Protein AF-A0A1F2WXV3-F1 (afdb_monomer)

Secondary structure (DSSP, 8-state):
----PPPEEEEEEESHHHHTT-HHHHHHHHHHHHTT--SSSEEEEEEEE-S--TTS----HHHHHHHHHHHHHTT-EEEEEE-SHHHHHHHTTS--S-EEE-S-GGGGGGGGGS-TTS-EEEEESS----TT--S-EEEEEE---SSPPHHHHHTT---TT-EEEE-SSSSHHHHHH--SEEEEEB--TT--SGGGSTTSBPHHHHTTT-

Mean predicted aligned error: 3.69 Å

Radius of gyration: 16.09 Å; Cα contacts (8 Å, |Δi|>4): 408; chains: 1; bounding box: 38×43×40 Å

pLDDT: mean 93.52, std 9.89, range [35.16, 98.88]

Sequence (210 aa):
MKTYKMKQIILDFGSGNTCLNNKIIIQEMYDKLELIDKHRYDVIVKWQLFQQAGNNIPLNKKAFDYAYHYGKQLGYEVTASVFDRSSLDFLMGYKVPFIKIANNSKLHYLIKNIPEDIMLYISSDLPLYLERRKATYKHLWCVSKYPALISDYEKFKLKEGACLSDHTSDFKLFFANSPEVIEWHYKLDSSVGLDAGVFARTPEQLNKIL

Foldseek 3Di:
DPPPQFFEEEAECEFCQQQVLDLVSLLVLLVLQLVQCPVSGQYAYEYEADPDDPQDDHNDLVSLVSSCVSCVVSVHFYEYEYDDDVRVVSRVVDDHQAYEHEADPVRVVCVVVDDQAHEYEYEYCDDDDPPPHPHHYAYADEDPDAQDDPVVRVVVVAAAQHHHEHRHLACVCCVVRVHSYYYFYAHDPPGGDDSPGSRHDYSVRCSVPD

Structure (mmCIF, N/CA/C/O backbone):
data_AF-A0A1F2WXV3-F1
#
_entry.id   AF-A0A1F2WXV3-F1
#
loop_
_atom_site.group_PDB
_atom_site.id
_atom_site.type_symbol
_atom_site.label_atom_id
_atom_site.label_alt_id
_atom_site.label_comp_id
_atom_site.label_asym_id
_atom_site.label_entity_id
_atom_site.label_seq_id
_atom_site.pdbx_PDB_ins_code
_atom_site.Cartn_x
_atom_site.Cartn_y
_atom_site.Cartn_z
_atom_site.occupancy
_atom_site.B_iso_or_equiv
_atom_site.auth_seq_id
_atom_site.auth_comp_id
_atom_site.auth_asym_id
_atom_site.auth_atom_id
_atom_site.pdbx_PDB_model_num
ATOM 1 N N . MET A 1 1 ? -23.269 -5.393 -22.470 1.00 37.09 1 MET A N 1
ATOM 2 C CA . MET A 1 1 ? -22.528 -4.230 -21.931 1.00 37.09 1 MET A CA 1
ATOM 3 C C . MET A 1 1 ? -21.118 -4.675 -21.592 1.00 37.09 1 MET A C 1
ATOM 5 O O . MET A 1 1 ? -20.980 -5.583 -20.785 1.00 37.09 1 MET A O 1
ATOM 9 N N . LYS A 1 2 ? -20.079 -4.091 -22.203 1.00 35.16 2 LYS A N 1
ATOM 10 C CA . LYS A 1 2 ? -18.722 -4.213 -21.652 1.00 35.16 2 LYS A CA 1
ATOM 11 C C . LYS A 1 2 ? -18.706 -3.378 -20.374 1.00 35.16 2 LYS A C 1
ATOM 13 O O . LYS A 1 2 ? -18.740 -2.156 -20.449 1.00 35.16 2 LYS A O 1
ATOM 18 N N . THR A 1 3 ? -18.747 -4.021 -19.214 1.00 39.94 3 THR A N 1
ATOM 19 C CA . THR A 1 3 ? -18.445 -3.356 -17.946 1.00 39.94 3 THR A CA 1
ATOM 20 C C . THR A 1 3 ? -16.977 -2.954 -18.011 1.00 39.94 3 THR A C 1
ATOM 22 O O . THR A 1 3 ? -16.100 -3.818 -17.958 1.00 39.94 3 THR A O 1
ATOM 25 N N . TYR A 1 4 ? -16.695 -1.669 -18.222 1.00 51.88 4 TYR A N 1
ATOM 26 C CA . TYR A 1 4 ? -15.336 -1.159 -18.097 1.00 51.88 4 TYR A CA 1
ATOM 27 C C . TYR A 1 4 ? -14.930 -1.349 -16.640 1.00 51.88 4 TYR A C 1
ATOM 29 O O . TYR A 1 4 ? -15.478 -0.707 -15.747 1.00 51.88 4 TYR A O 1
ATOM 37 N N . LYS A 1 5 ? -14.036 -2.306 -16.395 1.00 62.88 5 LYS A N 1
ATOM 38 C CA . LYS A 1 5 ? -13.497 -2.543 -15.063 1.00 62.88 5 LYS A CA 1
ATOM 39 C C . LYS A 1 5 ? -12.673 -1.313 -14.698 1.00 62.88 5 LYS A C 1
ATOM 41 O O . LYS A 1 5 ? -11.725 -0.981 -15.411 1.00 62.88 5 LYS A O 1
ATOM 46 N N . MET A 1 6 ? -13.093 -0.606 -13.655 1.00 77.62 6 MET A N 1
ATOM 47 C CA . MET A 1 6 ? -12.377 0.564 -13.162 1.00 77.62 6 MET A CA 1
ATOM 48 C C . MET A 1 6 ? -10.950 0.141 -12.791 1.00 77.62 6 MET A C 1
ATOM 50 O O . MET A 1 6 ? -10.750 -0.926 -12.207 1.00 77.62 6 MET A O 1
ATOM 54 N N . LYS A 1 7 ? -9.956 0.936 -13.195 1.00 92.75 7 LYS A N 1
ATOM 55 C CA . LYS A 1 7 ? -8.563 0.699 -12.804 1.00 92.75 7 LYS A CA 1
ATOM 56 C C . LYS A 1 7 ? -8.423 0.919 -11.304 1.00 92.75 7 LYS A C 1
ATOM 58 O O . LYS A 1 7 ? -9.080 1.799 -10.749 1.00 92.75 7 LYS A O 1
ATOM 63 N N . GLN A 1 8 ? -7.554 0.136 -10.683 1.00 97.62 8 GLN A N 1
ATOM 64 C CA . GL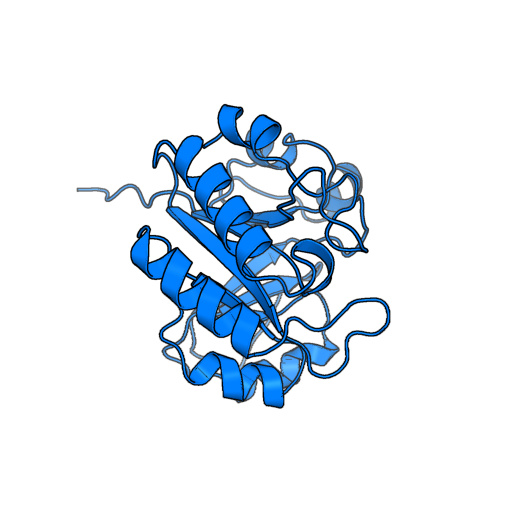N A 1 8 ? -7.375 0.149 -9.240 1.00 97.62 8 GLN A CA 1
ATOM 65 C C . GLN A 1 8 ? -6.088 0.873 -8.851 1.00 97.62 8 GLN A C 1
ATOM 67 O O . GLN A 1 8 ? -5.029 0.637 -9.441 1.00 97.62 8 GLN A O 1
ATOM 72 N N . ILE A 1 9 ? -6.179 1.722 -7.833 1.00 98.50 9 ILE A N 1
ATOM 73 C CA . ILE A 1 9 ? -5.035 2.377 -7.203 1.00 98.50 9 ILE A CA 1
ATOM 74 C C . ILE A 1 9 ? -4.967 1.902 -5.757 1.00 98.50 9 ILE A C 1
ATOM 76 O O . ILE A 1 9 ? -5.905 2.074 -4.987 1.00 98.50 9 ILE A O 1
ATOM 80 N N . ILE A 1 10 ? -3.842 1.307 -5.382 1.00 98.88 10 ILE A N 1
ATOM 81 C CA . ILE A 1 10 ? -3.547 0.949 -4.000 1.00 98.88 10 ILE A CA 1
ATOM 82 C C . ILE A 1 10 ? -2.649 2.036 -3.426 1.00 98.88 10 ILE A C 1
ATOM 84 O O . ILE A 1 10 ? -1.565 2.299 -3.949 1.00 98.88 10 ILE A O 1
ATOM 88 N N . LEU A 1 11 ? -3.083 2.646 -2.332 1.00 98.81 11 LEU A N 1
ATOM 89 C CA . LEU A 1 11 ? -2.268 3.586 -1.576 1.00 98.81 11 LEU A CA 1
ATOM 90 C C . LEU A 1 11 ? -1.724 2.872 -0.341 1.00 98.81 11 LEU A C 1
ATOM 92 O O . LEU A 1 11 ? -2.466 2.568 0.593 1.00 98.81 11 LEU A O 1
ATOM 96 N N . ASP A 1 12 ? -0.427 2.569 -0.354 1.00 98.62 12 ASP A N 1
ATOM 97 C CA . ASP A 1 12 ? 0.289 1.998 0.781 1.00 98.62 12 ASP A CA 1
ATOM 98 C C . ASP A 1 12 ? 0.602 3.089 1.805 1.00 98.62 12 ASP A C 1
ATOM 100 O O . ASP A 1 12 ? 1.581 3.823 1.681 1.00 98.62 12 ASP A O 1
ATOM 104 N N . PHE A 1 13 ? -0.228 3.177 2.838 1.00 98.56 13 PHE A N 1
ATOM 105 C CA . PHE A 1 13 ? -0.045 4.081 3.973 1.00 98.56 13 PHE A CA 1
ATOM 106 C C . PHE A 1 13 ? 1.123 3.631 4.866 1.00 98.56 13 PHE A C 1
ATOM 108 O O . PHE A 1 13 ? 1.513 4.341 5.793 1.00 98.56 13 PHE A O 1
ATOM 115 N N . GLY A 1 14 ? 1.731 2.478 4.573 1.00 96.44 14 GLY A N 1
ATOM 116 C CA . GLY A 1 14 ? 2.935 1.997 5.226 1.00 96.44 14 GLY A CA 1
ATOM 117 C C . GLY A 1 14 ? 2.650 1.425 6.608 1.00 96.44 14 GLY A C 1
ATOM 118 O O . GLY A 1 14 ? 1.640 0.757 6.848 1.00 96.44 14 GLY A O 1
ATOM 119 N N . SER A 1 15 ? 3.590 1.646 7.515 1.00 96.00 15 SER A N 1
ATOM 120 C CA . SER A 1 15 ? 3.599 1.070 8.856 1.00 96.00 15 SER A CA 1
ATOM 121 C C . SER A 1 15 ? 3.373 2.118 9.953 1.00 96.00 15 SER A C 1
ATOM 123 O O . SER A 1 15 ? 2.954 3.249 9.701 1.00 96.00 15 SER A O 1
ATOM 125 N N . GLY A 1 16 ? 3.684 1.761 11.204 1.00 95.94 16 GLY A N 1
ATOM 126 C CA . GLY A 1 16 ? 3.667 2.696 12.324 1.00 95.94 16 GLY A CA 1
ATOM 127 C C . GLY A 1 16 ? 4.632 3.873 12.146 1.00 95.94 16 GLY A C 1
ATOM 128 O O . GLY A 1 16 ? 4.467 4.876 12.831 1.00 95.94 16 GLY A O 1
ATOM 129 N N . ASN A 1 17 ? 5.603 3.793 11.228 1.00 93.44 17 ASN A N 1
ATOM 130 C CA . ASN A 1 17 ? 6.461 4.921 10.860 1.00 93.44 17 ASN A CA 1
ATOM 131 C C . ASN A 1 17 ? 5.670 6.093 10.271 1.00 93.44 17 ASN A C 1
ATOM 133 O O . ASN A 1 17 ? 5.827 7.227 10.718 1.00 93.44 17 ASN A O 1
ATOM 137 N N . THR A 1 18 ? 4.814 5.818 9.287 1.00 96.00 18 THR A N 1
ATOM 138 C CA . THR A 1 18 ? 4.142 6.855 8.495 1.00 96.00 18 THR A CA 1
ATOM 139 C C . THR A 1 18 ? 3.115 7.622 9.321 1.00 96.00 18 THR A C 1
ATOM 141 O O . THR A 1 18 ? 2.963 8.831 9.153 1.00 96.00 18 THR A O 1
ATOM 144 N N . CYS A 1 19 ? 2.434 6.920 10.232 1.00 96.56 19 CYS A N 1
ATOM 145 C CA . CYS A 1 19 ? 1.348 7.465 11.047 1.00 96.56 19 CYS A CA 1
ATOM 146 C C . CYS A 1 19 ? 1.710 7.656 12.528 1.00 96.56 19 CYS A C 1
ATOM 148 O O . CYS A 1 19 ? 0.853 8.016 13.335 1.00 96.56 19 CYS A O 1
ATOM 150 N N . LEU A 1 20 ? 2.954 7.356 12.916 1.00 95.62 20 LEU A N 1
ATOM 151 C CA . LEU A 1 20 ? 3.442 7.377 14.302 1.00 95.62 20 LEU A CA 1
ATOM 152 C C . LEU A 1 20 ? 2.579 6.565 15.280 1.00 95.62 20 LEU A C 1
ATOM 154 O O . LEU A 1 20 ? 2.540 6.864 16.474 1.00 95.62 20 LEU A O 1
ATOM 158 N N . ASN A 1 21 ? 1.855 5.552 14.786 1.00 96.62 21 ASN A N 1
ATOM 159 C CA . ASN A 1 21 ? 0.862 4.804 15.564 1.00 96.62 21 ASN A CA 1
ATOM 160 C C . ASN A 1 21 ? -0.204 5.696 16.239 1.00 96.62 21 ASN A C 1
ATOM 162 O O . ASN A 1 21 ? -0.787 5.319 17.260 1.00 96.62 21 ASN A O 1
ATOM 166 N N . ASN A 1 22 ? -0.460 6.881 15.682 1.00 97.56 22 ASN A N 1
ATOM 167 C CA . ASN A 1 22 ? -1.330 7.892 16.260 1.00 97.56 22 ASN A CA 1
ATOM 168 C C . ASN A 1 22 ? -2.636 7.9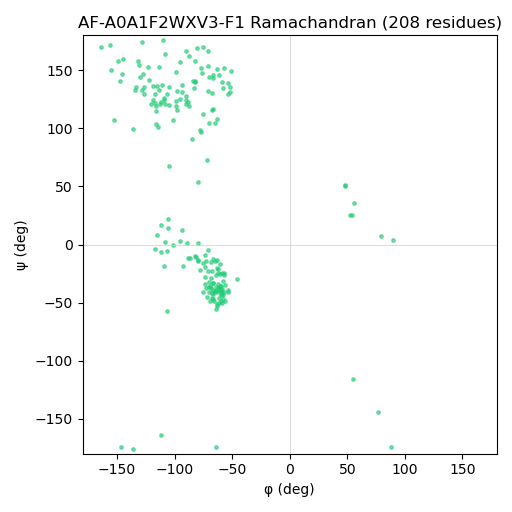90 15.468 1.00 97.56 22 ASN A C 1
ATOM 170 O O . ASN A 1 22 ? -2.635 8.331 14.288 1.00 97.56 22 ASN A O 1
ATOM 174 N N . LYS A 1 23 ? -3.766 7.757 16.145 1.00 98.00 23 LYS A N 1
ATOM 175 C CA . LYS A 1 23 ? -5.101 7.821 15.534 1.00 98.00 23 LYS A CA 1
ATOM 176 C C . LYS A 1 23 ? -5.406 9.163 14.859 1.00 98.00 23 LYS A C 1
ATOM 178 O O . LYS A 1 23 ? -6.068 9.166 13.836 1.00 98.00 23 LYS A O 1
ATOM 183 N N . ILE A 1 24 ? -4.910 10.279 15.399 1.00 98.31 24 ILE A N 1
ATOM 184 C CA . ILE A 1 24 ? -5.160 11.619 14.846 1.00 98.31 24 ILE A CA 1
ATOM 185 C C . ILE A 1 24 ? -4.461 11.755 13.492 1.00 98.31 24 ILE A C 1
ATOM 187 O O . ILE A 1 24 ? -5.057 12.245 12.545 1.00 98.31 24 ILE A O 1
ATOM 191 N N . ILE A 1 25 ? -3.230 11.248 13.386 1.00 98.31 25 ILE A N 1
ATOM 192 C CA . ILE A 1 25 ? -2.473 11.263 12.129 1.00 98.31 25 ILE A CA 1
ATOM 193 C C . ILE A 1 25 ? -3.100 10.299 11.122 1.00 98.31 25 ILE A C 1
ATOM 195 O O . ILE A 1 25 ? -3.223 10.635 9.953 1.00 98.31 25 ILE A O 1
ATOM 199 N N . ILE A 1 26 ? -3.544 9.117 11.564 1.00 98.75 26 ILE A N 1
ATOM 200 C CA . ILE A 1 26 ? -4.286 8.182 10.704 1.00 98.75 26 ILE A CA 1
ATOM 201 C C . ILE A 1 26 ? -5.543 8.851 10.147 1.00 98.75 26 ILE A C 1
ATOM 203 O O . ILE A 1 26 ? -5.796 8.753 8.951 1.00 98.75 26 ILE A O 1
ATOM 207 N N . GLN A 1 27 ? -6.309 9.534 10.999 1.00 98.81 27 GLN A N 1
ATOM 208 C CA . GLN A 1 27 ? -7.498 10.264 10.577 1.00 98.81 27 GLN A CA 1
ATOM 209 C C . GLN A 1 27 ? -7.137 11.322 9.532 1.00 98.81 27 GLN A C 1
ATOM 211 O O . GLN A 1 27 ? -7.682 11.302 8.437 1.00 98.81 27 GLN A O 1
ATOM 216 N N . GLU A 1 28 ? -6.134 12.156 9.815 1.00 98.69 28 GLU A N 1
ATOM 217 C CA . GLU A 1 28 ? -5.654 13.176 8.882 1.00 98.69 28 GLU A CA 1
ATOM 218 C C . GLU A 1 28 ? -5.216 12.575 7.537 1.00 98.69 28 GLU A C 1
ATOM 220 O O . GLU A 1 28 ? -5.527 13.127 6.485 1.00 98.69 28 GLU A O 1
ATOM 225 N N . MET A 1 29 ? -4.528 11.429 7.543 1.00 98.75 29 MET A N 1
ATOM 226 C CA . MET A 1 29 ? -4.124 10.727 6.321 1.00 98.75 29 MET A CA 1
ATOM 227 C C . MET A 1 29 ? -5.324 10.373 5.438 1.00 98.75 29 MET A C 1
ATOM 229 O O . MET A 1 29 ? -5.244 10.560 4.223 1.00 98.75 29 MET A O 1
ATOM 233 N N . TYR A 1 30 ? -6.411 9.879 6.035 1.00 98.88 30 TYR A N 1
ATOM 234 C CA . TYR A 1 30 ? -7.654 9.566 5.331 1.00 98.88 30 TYR A CA 1
ATOM 235 C C . TYR A 1 30 ? -8.416 10.824 4.908 1.00 98.88 30 TYR A C 1
ATOM 237 O O . TYR A 1 30 ? -8.811 10.910 3.750 1.00 98.88 30 TYR A O 1
ATOM 245 N N . ASP A 1 31 ? -8.551 11.816 5.786 1.00 98.75 31 ASP A N 1
ATOM 246 C CA . ASP A 1 31 ? -9.248 13.075 5.493 1.00 98.75 31 ASP A CA 1
ATOM 247 C C . ASP A 1 31 ? -8.588 13.787 4.303 1.00 98.75 31 ASP A C 1
ATOM 249 O O . ASP A 1 31 ? -9.248 14.277 3.389 1.00 98.75 31 ASP A O 1
ATOM 253 N N . LYS A 1 32 ? -7.251 13.802 4.260 1.00 98.75 32 LYS A N 1
ATOM 254 C CA . LYS A 1 32 ? -6.495 14.367 3.134 1.00 98.75 32 LYS A CA 1
ATOM 255 C C . LYS A 1 32 ? -6.673 13.580 1.842 1.00 98.75 32 LYS A C 1
ATOM 257 O O . LYS A 1 32 ? -6.638 14.202 0.784 1.00 98.75 32 LYS A O 1
ATOM 262 N N . LEU A 1 33 ? -6.846 12.260 1.918 1.00 98.69 33 LEU A N 1
ATOM 263 C CA . LEU A 1 33 ? -7.162 11.428 0.759 1.00 98.69 33 LEU A CA 1
ATOM 264 C C . LEU A 1 33 ? -8.585 11.714 0.254 1.00 98.69 33 LEU A C 1
ATOM 266 O O . LEU A 1 33 ? -8.762 11.971 -0.931 1.00 98.69 33 LEU A O 1
ATOM 270 N N . GLU A 1 34 ? -9.579 11.741 1.141 1.00 98.56 34 GLU A N 1
ATOM 271 C CA . GLU A 1 34 ? -10.979 12.026 0.796 1.00 98.56 34 GLU A CA 1
ATOM 272 C C . GLU A 1 34 ? -11.146 13.395 0.133 1.00 98.56 34 GLU A C 1
ATOM 274 O O . GLU A 1 34 ? -11.868 13.526 -0.849 1.00 98.56 34 GLU A O 1
ATOM 279 N N . LEU A 1 35 ? -10.408 14.406 0.594 1.00 98.31 35 LEU A N 1
ATOM 280 C CA . LEU A 1 35 ? -10.433 15.739 -0.012 1.00 98.31 35 LEU A CA 1
ATOM 281 C C . LEU A 1 35 ? -9.952 15.775 -1.472 1.00 98.31 35 LEU A C 1
ATOM 283 O O . LEU A 1 35 ? -10.293 16.715 -2.193 1.00 98.31 35 LEU A O 1
ATOM 287 N N . ILE A 1 36 ? -9.124 14.816 -1.899 1.00 98.19 36 ILE A N 1
ATOM 288 C CA . ILE A 1 36 ? -8.526 14.802 -3.243 1.00 98.19 36 ILE A CA 1
ATOM 289 C C . ILE A 1 36 ? -9.085 13.709 -4.154 1.00 98.19 36 ILE A C 1
ATOM 291 O O . ILE A 1 36 ? -8.885 13.802 -5.368 1.00 98.19 36 ILE A O 1
ATOM 295 N N . ASP A 1 37 ? -9.731 12.681 -3.600 1.00 97.81 37 ASP A N 1
ATOM 296 C CA . ASP A 1 37 ? -10.282 11.572 -4.372 1.00 97.81 37 ASP A CA 1
ATOM 297 C C . ASP A 1 37 ? -11.562 12.004 -5.093 1.00 97.81 37 ASP A C 1
ATOM 299 O O . ASP A 1 37 ? -12.590 12.280 -4.479 1.00 97.81 37 ASP A O 1
ATOM 303 N N . LYS A 1 38 ? -11.511 12.065 -6.428 1.00 96.50 38 LYS A N 1
ATOM 304 C CA . LYS A 1 38 ? -12.673 12.388 -7.272 1.00 96.50 38 LYS A CA 1
ATOM 305 C C . LYS A 1 38 ? -13.390 11.121 -7.741 1.00 96.50 38 LYS A C 1
ATOM 307 O O . LYS A 1 38 ? -14.198 11.194 -8.670 1.00 96.50 38 LYS A O 1
ATOM 312 N N . HIS A 1 39 ? -13.059 9.968 -7.154 1.00 94.12 39 HIS A N 1
ATOM 313 C CA . HIS A 1 39 ? -13.620 8.645 -7.428 1.00 94.12 39 HIS A CA 1
ATOM 314 C C . HIS A 1 39 ? -13.510 8.231 -8.901 1.00 94.12 39 HIS A C 1
ATOM 316 O O . HIS A 1 39 ? -14.392 7.588 -9.475 1.00 94.12 39 HIS A O 1
ATOM 322 N N . ARG A 1 40 ? -12.401 8.620 -9.542 1.00 94.12 40 ARG A N 1
ATOM 323 C CA . ARG A 1 40 ? -12.069 8.224 -10.923 1.00 94.12 40 ARG A CA 1
ATOM 324 C C . ARG A 1 40 ? -11.529 6.798 -11.011 1.00 94.12 40 ARG A C 1
ATOM 326 O O . ARG A 1 40 ? -11.556 6.197 -12.087 1.00 94.12 40 ARG A O 1
ATOM 333 N N . TYR A 1 41 ? -11.011 6.294 -9.896 1.00 96.69 41 TYR A N 1
ATOM 334 C CA . TYR A 1 41 ? -10.360 4.999 -9.756 1.00 96.69 41 TYR A CA 1
ATOM 335 C C . TYR A 1 41 ? -10.917 4.263 -8.539 1.00 96.69 41 TYR A C 1
ATOM 337 O O . TYR A 1 41 ? -11.430 4.883 -7.613 1.00 96.69 41 TYR A O 1
ATOM 345 N N . ASP A 1 42 ? -10.771 2.940 -8.537 1.00 97.19 42 ASP A N 1
ATOM 346 C CA . ASP A 1 42 ? -11.036 2.119 -7.357 1.00 97.19 42 ASP A CA 1
ATOM 347 C C . ASP A 1 42 ? -9.845 2.268 -6.401 1.00 97.19 42 ASP A C 1
ATOM 349 O O . ASP A 1 42 ? -8.792 1.657 -6.617 1.00 97.19 42 ASP A O 1
ATOM 353 N N . VAL A 1 43 ? -9.966 3.162 -5.416 1.00 98.56 43 VAL A N 1
ATOM 354 C CA . VAL A 1 43 ? -8.907 3.447 -4.441 1.00 98.56 43 VAL A CA 1
ATOM 355 C C . VAL A 1 43 ? -9.024 2.496 -3.252 1.00 98.56 43 VAL A C 1
ATOM 357 O O . VAL A 1 43 ? -10.033 2.465 -2.549 1.00 98.56 43 VAL A O 1
ATOM 360 N N . ILE A 1 44 ? -7.953 1.748 -2.990 1.00 98.75 44 ILE A N 1
ATOM 361 C CA . ILE A 1 44 ? -7.841 0.838 -1.847 1.00 98.75 44 ILE A CA 1
ATOM 362 C C . ILE A 1 44 ? -6.705 1.302 -0.947 1.00 98.75 44 ILE A C 1
ATOM 364 O O . ILE A 1 44 ? -5.574 1.493 -1.400 1.00 98.75 44 ILE A O 1
ATOM 368 N N . VAL A 1 45 ? -6.983 1.427 0.348 1.00 98.88 45 VAL A N 1
ATOM 369 C CA . VAL A 1 45 ? -5.966 1.782 1.339 1.00 98.88 45 VAL A CA 1
ATOM 370 C C . VAL A 1 45 ? -5.314 0.518 1.882 1.00 98.88 45 VAL A C 1
ATOM 372 O O . VAL A 1 45 ? -5.978 -0.415 2.339 1.00 98.88 45 VAL A O 1
ATOM 375 N N . LYS A 1 46 ? -3.985 0.477 1.835 1.00 98.81 46 LYS A N 1
ATOM 376 C CA . LYS A 1 46 ? -3.187 -0.644 2.324 1.00 98.81 46 LYS A CA 1
ATOM 377 C C . LYS A 1 46 ? -2.273 -0.190 3.454 1.00 98.81 46 LYS A C 1
ATOM 379 O O . LYS A 1 46 ? -1.606 0.826 3.338 1.00 98.81 46 LYS A O 1
ATOM 384 N N . TRP A 1 47 ? -2.186 -0.995 4.504 1.00 98.62 47 TRP A N 1
ATOM 385 C CA . TRP A 1 47 ? -1.210 -0.845 5.586 1.00 98.62 47 TRP A CA 1
ATOM 386 C C . TRP A 1 47 ? -0.164 -1.968 5.562 1.00 98.62 47 TRP A C 1
ATOM 388 O O . TRP A 1 47 ? -0.250 -2.908 4.770 1.00 98.62 47 TRP A O 1
ATOM 398 N N . GLN A 1 48 ? 0.827 -1.912 6.445 1.00 97.94 48 GLN A N 1
ATOM 399 C CA . GLN A 1 48 ? 1.822 -2.969 6.619 1.00 97.94 48 GLN A CA 1
ATOM 400 C C . GLN A 1 48 ? 1.766 -3.538 8.041 1.00 97.94 48 GLN A C 1
ATOM 402 O O . GLN A 1 48 ? 1.899 -2.807 9.024 1.00 97.94 48 GLN A O 1
ATOM 407 N N . LEU A 1 49 ? 1.585 -4.857 8.148 1.00 97.69 49 LEU A N 1
ATOM 408 C CA . LEU A 1 49 ? 1.479 -5.584 9.411 1.00 97.69 49 LEU A CA 1
ATOM 409 C C . LEU A 1 49 ? 2.639 -6.567 9.574 1.00 97.69 49 LEU A C 1
ATOM 411 O O . LEU A 1 49 ? 2.804 -7.508 8.790 1.00 97.69 49 LEU A O 1
ATOM 415 N N . PHE A 1 50 ? 3.419 -6.356 10.627 1.00 94.31 50 PHE A N 1
ATOM 416 C CA . PHE A 1 50 ? 4.517 -7.225 11.029 1.00 94.31 50 PHE A CA 1
ATOM 417 C C . PHE A 1 50 ? 4.654 -7.269 12.551 1.00 94.31 50 PHE A C 1
ATOM 419 O O . PHE A 1 50 ? 4.458 -6.26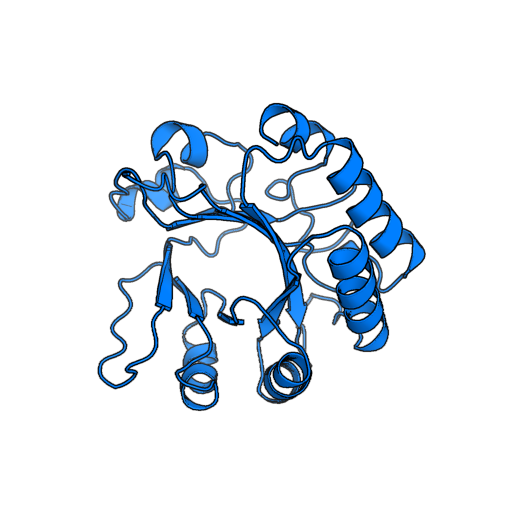7 13.238 1.00 94.31 50 PHE A O 1
ATOM 426 N N . GLN A 1 51 ? 5.066 -8.420 13.076 1.00 89.00 51 GLN A N 1
ATOM 427 C CA . GLN A 1 51 ? 5.456 -8.608 14.470 1.00 89.00 51 GLN A CA 1
ATOM 428 C C . GLN A 1 51 ? 6.845 -8.019 14.739 1.00 89.00 51 GLN A C 1
ATOM 430 O O . GLN A 1 51 ? 7.065 -7.402 15.779 1.00 89.00 51 GLN A O 1
ATOM 435 N N . GLN A 1 52 ? 7.779 -8.211 13.804 1.00 84.88 52 GLN A N 1
ATOM 436 C CA . GLN A 1 52 ? 9.123 -7.640 13.843 1.00 84.88 52 GLN A CA 1
ATOM 437 C C . GLN A 1 52 ? 9.399 -6.885 12.549 1.00 84.88 52 GLN A C 1
ATOM 439 O O . GLN A 1 52 ? 9.207 -7.403 11.453 1.00 84.88 52 GLN A O 1
ATOM 444 N N . ALA A 1 53 ? 9.861 -5.653 12.703 1.00 78.19 53 ALA A N 1
ATOM 445 C CA . ALA A 1 53 ? 9.891 -4.651 11.649 1.00 78.19 53 ALA A CA 1
ATOM 446 C C . ALA A 1 53 ? 11.284 -4.354 11.083 1.00 78.19 53 ALA A C 1
ATOM 448 O O . ALA A 1 53 ? 11.424 -3.533 10.176 1.00 78.19 53 ALA A O 1
ATOM 449 N N . GLY A 1 54 ? 12.331 -4.939 11.673 1.00 84.69 54 GLY A N 1
ATOM 450 C CA . GLY A 1 54 ? 13.693 -4.450 11.485 1.00 84.69 54 GLY A CA 1
ATOM 451 C C . GLY A 1 54 ? 13.782 -2.964 11.848 1.00 84.69 54 GLY A C 1
ATOM 452 O O . GLY A 1 54 ? 13.551 -2.597 12.995 1.00 84.69 54 GLY A O 1
ATOM 453 N N . ASN A 1 55 ? 14.078 -2.127 10.852 1.00 84.69 55 ASN A N 1
ATOM 454 C CA . ASN A 1 55 ? 14.205 -0.672 10.997 1.00 84.69 55 ASN A CA 1
ATOM 455 C C . ASN A 1 55 ? 12.865 0.084 10.961 1.00 84.69 55 ASN A C 1
ATOM 457 O O . ASN A 1 55 ? 12.839 1.286 11.230 1.00 84.69 55 ASN A O 1
ATOM 461 N N . ASN A 1 56 ? 11.767 -0.584 10.601 1.00 87.69 56 ASN A N 1
ATOM 462 C CA . ASN A 1 56 ? 10.441 0.013 10.677 1.00 87.69 56 ASN A CA 1
ATOM 463 C C . ASN A 1 56 ? 9.890 -0.034 12.117 1.00 87.69 56 ASN A C 1
ATOM 465 O O . ASN A 1 56 ? 10.413 -0.707 13.001 1.00 87.69 56 ASN A O 1
ATOM 469 N N . ILE A 1 57 ? 8.795 0.676 12.354 1.00 91.56 57 ILE A N 1
ATOM 470 C CA . ILE A 1 57 ? 7.996 0.665 13.570 1.00 91.56 57 ILE A CA 1
ATOM 471 C C . ILE A 1 57 ? 6.726 -0.129 13.242 1.00 91.56 57 ILE A C 1
ATOM 473 O O . ILE A 1 57 ? 5.979 0.275 12.347 1.00 91.56 57 ILE A O 1
ATOM 477 N N . PRO A 1 58 ? 6.444 -1.242 13.947 1.00 94.12 58 PRO A N 1
ATOM 478 C CA . PRO A 1 58 ? 5.202 -1.987 13.770 1.00 94.12 58 PRO A CA 1
ATOM 479 C C . PRO A 1 58 ? 3.980 -1.085 13.877 1.00 94.12 58 PRO A C 1
ATOM 481 O O . PRO A 1 58 ? 3.851 -0.323 14.840 1.00 94.12 58 PRO A O 1
ATOM 484 N N . LEU A 1 59 ? 3.067 -1.198 12.911 1.00 96.12 59 LEU A N 1
ATOM 485 C CA . LEU A 1 59 ? 1.724 -0.667 13.084 1.00 96.12 59 LEU A CA 1
ATOM 486 C C . LEU A 1 59 ? 1.039 -1.501 14.166 1.00 96.12 59 LEU A C 1
ATOM 488 O O . LEU A 1 59 ? 0.856 -2.711 14.025 1.00 96.12 59 LEU A O 1
ATOM 492 N N . ASN A 1 60 ? 0.706 -0.873 15.286 1.00 95.56 60 ASN A N 1
ATOM 493 C CA . ASN A 1 60 ? 0.078 -1.579 16.384 1.00 95.56 60 ASN A CA 1
ATOM 494 C C . ASN A 1 60 ? -1.365 -1.961 16.012 1.00 95.56 60 ASN A C 1
ATOM 496 O O . ASN A 1 60 ? -2.029 -1.299 15.214 1.00 95.56 60 ASN A O 1
ATOM 500 N N . LYS A 1 61 ? -1.871 -3.031 16.631 1.00 96.69 61 LYS A N 1
ATOM 501 C CA . LYS A 1 61 ? -3.192 -3.585 16.301 1.00 96.69 61 LYS A CA 1
ATOM 502 C C . LYS A 1 61 ? -4.335 -2.584 16.498 1.00 96.69 61 LYS A C 1
ATOM 504 O O . LYS A 1 61 ? -5.257 -2.583 15.699 1.00 96.69 61 LYS A O 1
ATOM 509 N N . LYS A 1 62 ? -4.262 -1.710 17.512 1.00 98.12 62 LYS A N 1
ATOM 510 C CA . LYS A 1 62 ? -5.289 -0.681 17.767 1.00 98.12 62 LYS A CA 1
ATOM 511 C C . LYS A 1 62 ? -5.286 0.415 16.697 1.00 98.12 62 LYS A C 1
ATOM 513 O O . LYS A 1 62 ? -6.340 0.922 16.339 1.00 98.12 62 LYS A O 1
ATOM 518 N N . ALA A 1 63 ? -4.107 0.779 16.203 1.00 98.38 63 ALA A N 1
ATOM 519 C CA . ALA A 1 63 ? -3.930 1.741 15.128 1.00 98.38 63 ALA A CA 1
ATOM 520 C C . ALA A 1 63 ? -4.476 1.179 13.811 1.00 98.38 63 ALA A C 1
ATOM 522 O O . ALA A 1 63 ? -5.239 1.867 13.142 1.00 98.38 63 ALA A O 1
ATOM 523 N N . PHE A 1 64 ? -4.161 -0.081 13.483 1.00 98.62 64 PHE A N 1
ATOM 524 C CA . PHE A 1 64 ? -4.753 -0.751 12.324 1.00 98.62 64 PHE A CA 1
ATOM 525 C C . PHE A 1 64 ? -6.274 -0.881 12.446 1.00 98.62 64 PHE A C 1
ATOM 527 O O . PHE A 1 64 ? -6.977 -0.559 11.499 1.00 98.62 64 PHE A O 1
ATOM 534 N N . ASP A 1 65 ? -6.782 -1.309 13.603 1.00 98.75 65 ASP A N 1
ATOM 535 C CA . ASP A 1 65 ? -8.220 -1.453 13.849 1.00 98.75 65 ASP A CA 1
ATOM 536 C C . ASP A 1 65 ? -8.972 -0.136 13.606 1.00 98.75 65 ASP A C 1
ATOM 538 O O . ASP A 1 65 ? -9.928 -0.082 12.831 1.00 98.75 65 ASP A O 1
ATOM 542 N N . TYR A 1 66 ? -8.457 0.958 14.173 1.00 98.81 66 TYR A N 1
ATOM 543 C CA . TYR A 1 66 ? -8.973 2.298 13.917 1.00 98.81 66 TYR A CA 1
ATOM 544 C C . TYR A 1 66 ? -8.892 2.670 12.429 1.00 98.81 66 TYR A C 1
ATOM 546 O O . TYR A 1 66 ? -9.885 3.109 11.855 1.00 98.81 66 TYR A O 1
ATOM 554 N N . ALA A 1 67 ? -7.737 2.462 11.789 1.00 98.75 67 ALA A N 1
ATOM 555 C CA . ALA A 1 67 ? -7.536 2.774 10.377 1.00 98.75 67 ALA A CA 1
ATOM 556 C C . ALA A 1 67 ? -8.481 1.991 9.456 1.00 98.75 67 ALA A C 1
ATOM 558 O O . ALA A 1 67 ? -8.970 2.540 8.470 1.00 98.75 67 ALA A O 1
ATOM 559 N N . TYR A 1 68 ? -8.735 0.721 9.769 1.00 98.88 68 TYR A N 1
ATOM 560 C CA . TYR A 1 68 ? -9.662 -0.131 9.039 1.00 98.88 68 TYR A CA 1
ATOM 561 C C . TYR A 1 68 ? -11.080 0.416 9.154 1.00 98.88 68 TYR A C 1
ATOM 563 O O . TYR A 1 68 ? -11.704 0.720 8.140 1.00 98.88 68 TYR A O 1
ATOM 571 N N . HIS A 1 69 ? -11.580 0.607 10.375 1.00 98.88 69 HIS A N 1
ATOM 572 C CA . HIS A 1 69 ? -12.951 1.068 10.582 1.00 98.88 69 HIS A CA 1
ATOM 573 C C . HIS A 1 69 ? -13.190 2.476 10.040 1.00 98.88 69 HIS A C 1
ATOM 575 O O . HIS A 1 69 ? -14.225 2.710 9.417 1.00 98.88 69 HIS A O 1
ATOM 581 N N . TYR A 1 70 ? -12.228 3.383 10.209 1.00 98.88 70 TYR A N 1
ATOM 582 C CA . TYR A 1 70 ? -12.337 4.737 9.683 1.00 98.88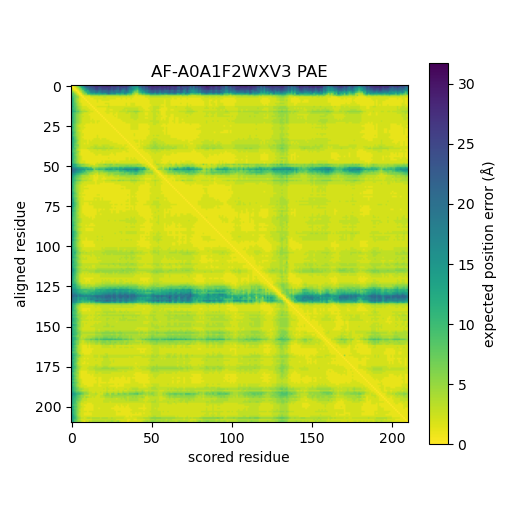 70 TYR A CA 1
ATOM 583 C C . TYR A 1 70 ? -12.329 4.760 8.150 1.00 98.88 70 TYR A C 1
ATOM 585 O O . TYR A 1 70 ? -13.225 5.337 7.543 1.00 98.88 70 TYR A O 1
ATOM 593 N N . GLY A 1 71 ? -11.404 4.035 7.510 1.00 98.81 71 GLY A N 1
ATOM 594 C CA . GLY A 1 71 ? -11.383 3.914 6.050 1.00 98.81 71 GLY A CA 1
ATOM 595 C C . GLY A 1 71 ? -12.668 3.299 5.486 1.00 98.81 71 GLY A C 1
ATOM 596 O O . GLY A 1 71 ? -13.231 3.833 4.532 1.00 98.81 71 GLY A O 1
ATOM 597 N N . LYS A 1 72 ? -13.192 2.236 6.118 1.00 98.69 72 LYS A N 1
ATOM 598 C CA . LYS A 1 72 ? -14.490 1.641 5.746 1.00 98.69 72 LYS A CA 1
ATOM 599 C C . LYS A 1 72 ? -15.646 2.636 5.896 1.00 98.69 72 LYS A C 1
ATOM 601 O O . LYS A 1 72 ? -16.544 2.625 5.059 1.00 98.69 72 LYS A O 1
ATOM 606 N N . GLN A 1 73 ? -15.641 3.470 6.939 1.00 98.62 73 GLN A N 1
ATOM 607 C CA . GLN A 1 73 ? -16.669 4.494 7.161 1.00 98.62 73 GLN A CA 1
ATOM 608 C C . GLN A 1 73 ? -16.690 5.535 6.033 1.00 98.62 73 GLN A C 1
ATOM 610 O O . GLN A 1 73 ? -17.770 5.954 5.628 1.00 98.62 73 GLN A O 1
ATOM 615 N N . LEU A 1 74 ? -15.521 5.906 5.506 1.00 98.38 74 LEU A N 1
ATOM 616 C CA . LEU A 1 74 ? -15.381 6.822 4.367 1.00 98.38 74 LEU A CA 1
ATOM 617 C C . LEU A 1 74 ? -15.624 6.151 3.002 1.00 98.38 74 LEU A C 1
ATOM 619 O O . LEU A 1 74 ? -15.507 6.790 1.964 1.00 98.38 74 LEU A O 1
ATOM 623 N N . GLY A 1 75 ? -15.962 4.858 2.981 1.00 98.12 75 GLY A N 1
ATOM 624 C CA . GLY A 1 75 ? -16.275 4.123 1.753 1.00 98.12 75 GLY A CA 1
ATOM 625 C C . GLY A 1 75 ? -15.081 3.462 1.063 1.00 98.12 75 GLY A C 1
ATOM 626 O O . GLY A 1 75 ? -15.273 2.826 0.029 1.00 98.12 75 GLY A O 1
ATOM 627 N N . TYR A 1 76 ? -13.876 3.525 1.633 1.00 98.62 76 TYR A N 1
ATOM 628 C CA . TYR A 1 76 ? -12.718 2.817 1.086 1.00 98.62 76 TYR A CA 1
ATOM 629 C C . TYR A 1 76 ? -12.760 1.325 1.422 1.00 98.62 76 TYR A C 1
ATOM 631 O O . TYR A 1 76 ? -13.281 0.890 2.456 1.00 98.62 76 TYR A O 1
ATOM 639 N N . GLU A 1 77 ? -12.150 0.510 0.569 1.00 98.56 77 GLU A N 1
ATOM 640 C CA . GLU A 1 77 ? -11.685 -0.808 0.986 1.00 98.56 77 GLU A CA 1
ATOM 641 C C . GLU A 1 77 ? -10.325 -0.679 1.680 1.00 98.56 77 GLU A C 1
ATOM 643 O O . GLU A 1 77 ? -9.473 0.112 1.270 1.00 98.56 77 GLU A O 1
ATOM 648 N N . VAL A 1 78 ? -10.123 -1.463 2.743 1.00 98.81 78 VAL A N 1
ATOM 649 C CA . VAL A 1 78 ? -8.899 -1.422 3.551 1.00 98.81 78 VAL A CA 1
ATOM 650 C C . VAL A 1 78 ? -8.302 -2.817 3.661 1.00 98.81 78 VAL A C 1
ATOM 652 O O . VAL A 1 78 ? -9.008 -3.799 3.892 1.00 98.81 78 VAL A O 1
ATOM 655 N N . THR A 1 79 ? -6.987 -2.915 3.499 1.00 98.75 79 THR A N 1
ATOM 656 C CA . THR A 1 79 ? -6.233 -4.167 3.621 1.00 98.75 79 THR A CA 1
ATOM 657 C C . THR A 1 79 ? -4.828 -3.926 4.181 1.00 98.75 79 THR A C 1
ATOM 659 O O . THR A 1 79 ? -4.479 -2.811 4.575 1.00 98.75 79 THR A O 1
ATOM 662 N N . ALA A 1 80 ? -4.001 -4.969 4.237 1.00 98.75 80 ALA A N 1
ATOM 663 C CA . ALA A 1 80 ? -2.595 -4.867 4.562 1.00 98.75 80 ALA A CA 1
ATOM 664 C C . AL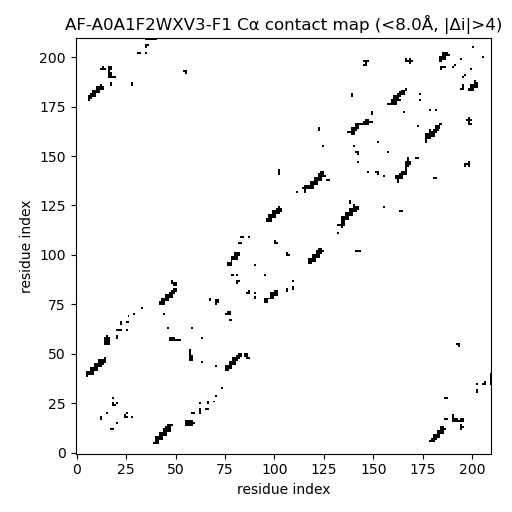A A 1 80 ? -1.716 -5.869 3.799 1.00 98.75 80 ALA A C 1
ATOM 666 O O . ALA A 1 80 ? -2.168 -6.919 3.327 1.00 98.75 80 ALA A O 1
ATOM 667 N N . SER A 1 81 ? -0.419 -5.559 3.734 1.00 98.44 81 SER A N 1
ATOM 668 C CA . SER A 1 81 ? 0.618 -6.574 3.558 1.00 98.44 81 SER A CA 1
ATOM 669 C C . SER A 1 81 ? 0.983 -7.225 4.881 1.00 98.44 81 SER A C 1
ATOM 671 O O . SER A 1 81 ? 1.105 -6.557 5.905 1.00 98.44 81 SER A O 1
ATOM 673 N N . VAL A 1 82 ? 1.185 -8.540 4.837 1.00 98.12 82 VAL A N 1
ATOM 674 C CA . VAL A 1 82 ? 1.532 -9.357 6.005 1.00 98.12 82 VAL A CA 1
ATOM 675 C C . VAL A 1 82 ? 2.923 -9.953 5.833 1.00 98.12 82 VAL A C 1
ATOM 677 O O . VAL A 1 82 ? 3.276 -10.440 4.757 1.00 98.12 82 VAL A O 1
ATOM 680 N N . PHE A 1 83 ? 3.721 -9.905 6.896 1.00 96.94 83 PHE A N 1
ATOM 681 C CA . PHE A 1 83 ? 5.129 -10.324 6.863 1.00 96.94 83 PHE A CA 1
ATOM 682 C C . PHE A 1 83 ? 5.429 -11.523 7.772 1.00 96.94 83 PHE A C 1
ATOM 684 O O . PHE A 1 83 ? 6.534 -12.063 7.763 1.00 96.94 83 PHE A O 1
ATOM 691 N N . ASP A 1 84 ? 4.436 -11.979 8.529 1.00 97.06 84 ASP A N 1
ATOM 692 C CA . ASP A 1 84 ? 4.528 -13.136 9.409 1.00 97.06 84 ASP A CA 1
ATOM 693 C C . ASP A 1 84 ? 3.143 -13.743 9.664 1.00 97.06 84 ASP A C 1
ATOM 695 O O . ASP A 1 84 ? 2.108 -13.190 9.278 1.00 97.06 84 ASP A O 1
ATOM 699 N N . ARG A 1 85 ? 3.135 -14.914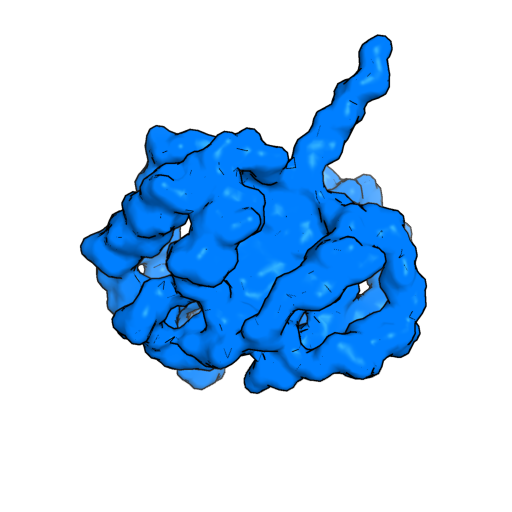 10.310 1.00 97.19 85 ARG A N 1
ATOM 700 C CA . ARG A 1 85 ? 1.911 -15.666 10.588 1.00 97.19 85 ARG A CA 1
ATOM 701 C C . ARG A 1 85 ? 0.964 -14.930 11.538 1.00 97.19 85 ARG A C 1
ATOM 703 O O . ARG A 1 85 ? -0.234 -14.938 11.294 1.00 97.19 85 ARG A O 1
ATOM 710 N N . SER A 1 86 ? 1.489 -14.272 12.570 1.00 97.12 86 SER A N 1
ATOM 711 C CA . SER A 1 86 ? 0.680 -13.537 13.553 1.00 97.12 86 SER A CA 1
ATOM 712 C C . SER A 1 86 ? -0.062 -12.367 12.902 1.00 97.12 86 SER A C 1
ATOM 714 O O . SER A 1 86 ? -1.244 -12.140 13.161 1.00 97.12 86 SER A O 1
ATOM 716 N N . SER A 1 87 ? 0.619 -11.656 12.005 1.00 98.06 87 SER A N 1
ATOM 717 C CA . SER A 1 87 ? 0.061 -10.557 11.218 1.00 98.06 87 SER A CA 1
ATOM 718 C C . SER A 1 87 ? -0.999 -11.039 10.228 1.00 98.06 87 SER A C 1
ATOM 720 O O . SER A 1 87 ? -2.027 -10.384 10.073 1.00 98.06 87 SER A O 1
ATOM 722 N N . LEU A 1 88 ? -0.787 -12.203 9.602 1.00 98.19 88 LEU A N 1
ATOM 723 C CA . LEU A 1 88 ? -1.797 -12.849 8.763 1.00 98.19 88 LEU A CA 1
ATOM 724 C C . LEU A 1 88 ? -3.040 -13.237 9.569 1.00 98.19 88 LEU A C 1
ATOM 726 O O . LEU A 1 88 ? -4.142 -12.851 9.193 1.00 98.19 88 LEU A O 1
ATOM 730 N N . ASP A 1 89 ? -2.869 -13.961 10.674 1.00 98.12 89 ASP A N 1
ATOM 731 C CA . ASP A 1 89 ? -3.987 -14.416 11.506 1.00 98.12 89 ASP A CA 1
ATOM 732 C C . ASP A 1 89 ? -4.793 -13.225 12.056 1.00 98.12 89 ASP A C 1
ATOM 734 O O . ASP A 1 89 ? -6.018 -13.283 12.131 1.00 98.12 89 ASP A O 1
ATOM 738 N N . PHE A 1 90 ? -4.122 -12.114 12.381 1.00 98.50 90 PHE A N 1
ATOM 739 C CA . PHE A 1 90 ? -4.785 -10.869 12.766 1.00 98.50 90 PHE A CA 1
ATOM 740 C C . PHE A 1 90 ? -5.593 -10.251 11.614 1.00 98.50 90 PHE A C 1
ATOM 742 O O . PHE A 1 90 ? -6.762 -9.925 11.808 1.00 98.50 90 PHE A O 1
ATOM 749 N N . LEU A 1 91 ? -5.010 -10.123 10.415 1.00 98.50 91 LEU A N 1
ATOM 750 C CA . LEU A 1 91 ? -5.699 -9.552 9.250 1.00 98.50 91 LEU A CA 1
ATOM 751 C C . LEU A 1 91 ? -6.917 -10.387 8.825 1.00 98.50 91 LEU A C 1
ATOM 753 O O . LEU A 1 91 ? -7.926 -9.828 8.409 1.00 98.50 91 LEU A O 1
ATOM 757 N N . MET A 1 92 ? -6.847 -11.711 8.981 1.00 97.44 92 MET A N 1
ATOM 758 C CA . MET A 1 92 ? -7.945 -12.644 8.698 1.00 97.44 92 MET A CA 1
ATOM 759 C C . MET A 1 92 ? -9.185 -12.436 9.584 1.00 97.44 92 MET A C 1
ATOM 761 O O . MET A 1 92 ? -10.249 -12.961 9.263 1.00 97.44 92 MET A O 1
ATOM 765 N N . GLY A 1 93 ? -9.078 -11.666 10.673 1.00 98.00 93 GLY A N 1
ATOM 766 C CA . GLY A 1 93 ? -10.229 -11.222 11.466 1.00 98.00 93 GLY A CA 1
ATOM 767 C C . GLY A 1 93 ? -11.072 -10.128 10.795 1.00 98.00 93 GLY A C 1
ATOM 768 O O . GLY A 1 93 ? -12.154 -9.812 11.286 1.00 98.00 93 GLY A O 1
ATOM 769 N N . TYR A 1 94 ? -10.600 -9.560 9.683 1.00 98.44 94 TYR A N 1
ATOM 770 C CA . TYR A 1 94 ? -11.245 -8.470 8.955 1.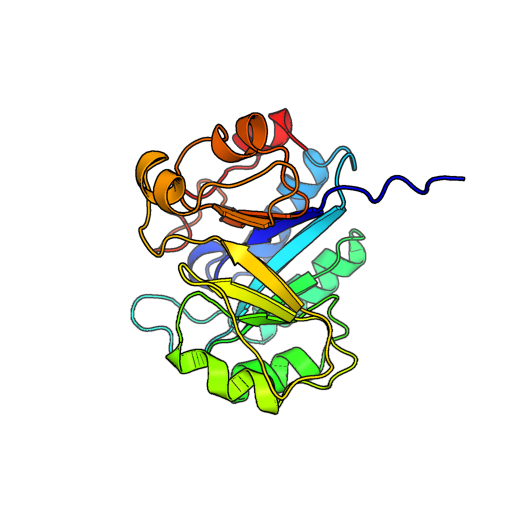00 98.44 94 TYR A CA 1
ATOM 771 C C . TYR A 1 94 ? -11.715 -8.927 7.568 1.00 98.44 94 TYR A C 1
ATOM 773 O O . TYR A 1 94 ? -11.131 -9.813 6.942 1.00 98.44 94 TYR A O 1
ATOM 781 N N . LYS A 1 95 ? -12.762 -8.280 7.043 1.00 97.69 95 LYS A N 1
ATOM 782 C CA . LYS A 1 95 ? -13.236 -8.512 5.673 1.00 97.69 95 LYS A CA 1
ATOM 783 C C . LYS A 1 95 ? -12.435 -7.646 4.701 1.00 97.69 95 LYS A C 1
ATOM 785 O O . LYS A 1 95 ? -12.816 -6.516 4.417 1.00 97.69 95 LYS A O 1
ATOM 790 N N . VAL A 1 96 ? -11.336 -8.189 4.190 1.00 97.88 96 VAL A N 1
ATOM 791 C CA . VAL A 1 96 ? -10.432 -7.480 3.271 1.00 97.88 96 VAL A CA 1
ATOM 792 C C . VAL A 1 96 ? -10.689 -7.841 1.801 1.00 97.88 96 VAL A C 1
ATOM 794 O O . VAL A 1 96 ? -11.052 -8.984 1.514 1.00 97.88 96 VAL A O 1
ATOM 797 N N . PRO A 1 97 ? -10.469 -6.915 0.845 1.00 96.88 97 PRO A N 1
ATOM 798 C CA . PRO A 1 97 ? -10.646 -7.184 -0.590 1.00 96.88 97 PRO A CA 1
ATOM 799 C C . PRO A 1 97 ? -9.607 -8.164 -1.157 1.00 96.88 97 PRO A C 1
ATOM 801 O O . PRO A 1 97 ? -9.864 -8.861 -2.136 1.0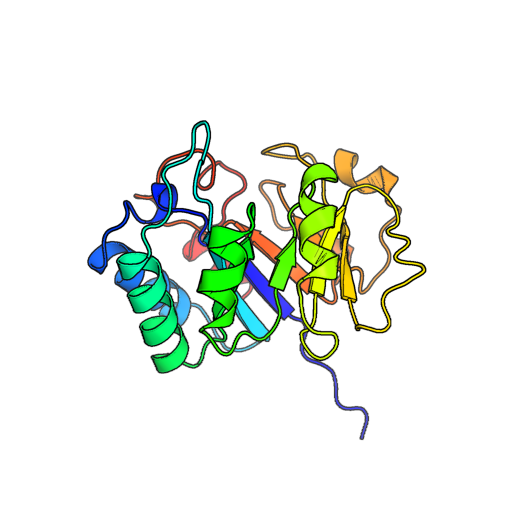0 96.88 97 PRO A O 1
ATOM 804 N N . PHE A 1 98 ? -8.415 -8.198 -0.564 1.00 97.81 98 PHE A N 1
ATOM 805 C CA . PHE A 1 98 ? -7.311 -9.094 -0.898 1.00 97.81 98 PHE A CA 1
ATOM 806 C C . PHE A 1 98 ? -6.299 -9.098 0.248 1.00 97.81 98 PHE A C 1
ATOM 808 O O . PHE A 1 98 ? -6.360 -8.233 1.116 1.00 97.81 98 PHE A O 1
ATOM 815 N N . ILE A 1 99 ? -5.330 -10.013 0.224 1.00 97.94 99 ILE A N 1
ATOM 816 C CA . ILE A 1 99 ? -4.146 -9.975 1.097 1.00 97.94 99 ILE A CA 1
ATOM 817 C C . ILE A 1 99 ? -2.898 -9.730 0.252 1.00 97.94 99 ILE A C 1
ATOM 819 O O . ILE A 1 99 ? -2.690 -10.378 -0.780 1.00 97.94 99 ILE A O 1
ATOM 823 N N . LYS A 1 100 ? -2.052 -8.792 0.693 1.00 98.38 100 LYS A N 1
ATOM 824 C CA . LYS A 1 100 ? -0.818 -8.431 -0.009 1.00 98.38 100 LYS A CA 1
ATOM 825 C C . LYS A 1 100 ? 0.383 -9.222 0.522 1.00 98.38 100 LYS A C 1
ATOM 827 O O . LYS A 1 100 ? 0.658 -9.236 1.719 1.00 98.38 100 LYS A O 1
ATOM 832 N N . ILE A 1 101 ? 1.165 -9.802 -0.384 1.00 97.56 101 ILE A N 1
ATOM 833 C CA . ILE A 1 101 ? 2.494 -10.362 -0.107 1.00 97.56 101 ILE A CA 1
ATOM 834 C C . ILE A 1 101 ? 3.543 -9.450 -0.758 1.00 97.56 101 ILE A C 1
ATOM 836 O O . ILE A 1 101 ? 3.449 -9.129 -1.948 1.00 97.56 101 ILE A O 1
ATOM 840 N N . ALA A 1 102 ? 4.499 -8.958 0.032 1.00 96.25 102 ALA A N 1
ATOM 841 C CA . ALA A 1 102 ? 5.564 -8.070 -0.444 1.00 96.25 102 ALA A CA 1
ATOM 842 C C . ALA A 1 102 ? 6.576 -8.818 -1.334 1.00 96.25 102 ALA A C 1
ATOM 844 O O . ALA A 1 102 ? 6.596 -10.048 -1.339 1.00 96.25 102 ALA A O 1
ATOM 845 N N . ASN A 1 103 ? 7.434 -8.082 -2.058 1.00 95.88 103 ASN A N 1
ATOM 846 C CA . ASN A 1 103 ? 8.489 -8.662 -2.901 1.00 95.88 103 ASN A CA 1
ATOM 847 C C . ASN A 1 103 ? 9.628 -9.258 -2.060 1.00 95.88 103 ASN A C 1
ATOM 849 O O . ASN A 1 103 ? 10.716 -8.694 -1.936 1.00 95.88 103 ASN A O 1
ATOM 853 N N . ASN A 1 104 ? 9.330 -10.388 -1.429 1.00 93.19 104 ASN A N 1
ATOM 854 C CA . ASN A 1 104 ? 10.235 -11.161 -0.606 1.00 93.19 104 ASN A CA 1
ATOM 855 C C . ASN A 1 104 ? 9.783 -12.624 -0.633 1.00 93.19 104 ASN A C 1
ATOM 857 O O . ASN A 1 104 ? 8.794 -12.996 0.002 1.00 93.19 104 ASN A O 1
ATOM 861 N N . SER A 1 105 ? 10.538 -13.471 -1.334 1.00 90.94 105 SER A N 1
ATOM 862 C CA . SER A 1 105 ? 10.216 -14.894 -1.492 1.00 90.94 105 SER A CA 1
ATOM 863 C C . SER A 1 105 ? 10.118 -15.645 -0.161 1.00 90.94 105 SER A C 1
ATOM 865 O O . SER A 1 105 ? 9.371 -16.620 -0.058 1.00 90.94 105 SER A O 1
ATOM 867 N N . LYS A 1 106 ? 10.779 -15.157 0.900 1.00 92.38 106 LYS A N 1
ATOM 868 C CA . LYS A 1 106 ? 10.654 -15.713 2.255 1.00 92.38 106 LYS A CA 1
ATOM 869 C C . LYS A 1 106 ? 9.254 -15.560 2.841 1.00 92.38 106 LYS A C 1
ATOM 871 O O . LYS A 1 106 ? 8.979 -16.222 3.827 1.00 92.38 106 LYS A O 1
ATOM 876 N N . LEU A 1 107 ? 8.377 -14.729 2.276 1.00 94.12 107 LEU A N 1
ATOM 877 C CA . LEU A 1 107 ? 6.983 -14.574 2.711 1.00 94.12 107 LEU A CA 1
ATOM 878 C C . LEU A 1 107 ? 6.030 -15.551 2.017 1.00 94.12 107 LEU A C 1
ATOM 880 O O . LEU A 1 107 ? 4.894 -15.719 2.455 1.00 94.12 107 LEU A O 1
ATOM 884 N N . HIS A 1 108 ? 6.470 -16.242 0.960 1.00 92.00 108 HIS A N 1
ATOM 885 C CA . HIS A 1 108 ? 5.596 -17.121 0.178 1.00 92.00 108 HIS A CA 1
ATOM 886 C C . HIS A 1 108 ? 5.050 -18.302 0.995 1.00 92.00 108 HIS A C 1
ATOM 888 O O . HIS A 1 108 ? 3.997 -18.838 0.661 1.00 92.00 108 HIS A O 1
ATOM 894 N N . TYR A 1 109 ? 5.683 -18.679 2.114 1.00 92.94 109 TYR A N 1
ATOM 895 C CA . TYR A 1 109 ? 5.119 -19.690 3.018 1.00 92.94 109 TYR A CA 1
ATOM 896 C C . TYR A 1 109 ? 3.779 -19.268 3.638 1.00 92.94 109 TYR A C 1
ATOM 898 O O . TYR A 1 109 ? 3.040 -20.142 4.090 1.00 92.94 109 TYR A O 1
ATOM 906 N N . LEU A 1 110 ? 3.455 -17.969 3.681 1.00 95.19 110 LEU A N 1
ATOM 907 C CA . LEU A 1 110 ? 2.175 -17.467 4.183 1.00 95.19 110 LEU A CA 1
ATOM 908 C C . LEU A 1 110 ? 1.027 -17.826 3.239 1.00 95.19 110 LEU A C 1
ATOM 910 O O . LEU A 1 110 ? -0.064 -18.130 3.712 1.00 95.19 110 LEU A O 1
ATOM 914 N N . ILE A 1 111 ? 1.297 -17.889 1.929 1.00 93.06 111 ILE A N 1
ATOM 915 C CA . ILE A 1 111 ? 0.316 -18.128 0.859 1.00 93.06 111 ILE A CA 1
ATOM 916 C C . ILE A 1 111 ? -0.507 -19.394 1.114 1.00 93.06 111 ILE A C 1
ATOM 918 O O . ILE A 1 111 ? -1.709 -19.380 0.877 1.00 93.06 111 ILE A O 1
ATOM 922 N N . LYS A 1 112 ? 0.101 -20.472 1.626 1.00 91.12 112 LYS A N 1
ATOM 923 C CA . LYS A 1 112 ? -0.605 -21.740 1.900 1.00 91.12 112 LYS A CA 1
ATOM 924 C C . LYS A 1 112 ? -1.624 -21.659 3.046 1.00 91.12 112 LYS A C 1
ATOM 926 O O . LYS A 1 112 ? -2.406 -22.582 3.212 1.00 91.12 112 LYS A O 1
ATOM 931 N N . ASN A 1 113 ? -1.569 -20.606 3.862 1.00 93.56 113 ASN A N 1
ATOM 932 C CA . ASN A 1 113 ? -2.460 -20.405 5.009 1.00 93.56 113 ASN A CA 1
ATOM 933 C C . ASN A 1 113 ? -3.580 -19.405 4.704 1.00 93.56 113 ASN A C 1
ATOM 935 O O . ASN A 1 113 ? -4.378 -19.109 5.585 1.00 93.56 113 ASN A O 1
ATOM 939 N N . ILE A 1 114 ? -3.616 -18.857 3.488 1.00 93.12 114 ILE A N 1
ATOM 940 C CA . ILE A 1 114 ? -4.660 -17.930 3.062 1.00 93.12 114 ILE A CA 1
ATOM 941 C C . ILE A 1 114 ? -5.728 -18.743 2.319 1.00 93.12 114 ILE A C 1
ATOM 943 O O . ILE A 1 114 ? -5.364 -19.432 1.359 1.00 93.12 114 ILE A O 1
ATOM 947 N N . PRO A 1 115 ? -7.008 -18.658 2.725 1.00 91.56 115 PRO A N 1
ATOM 948 C CA . PRO A 1 115 ? -8.119 -19.308 2.035 1.00 91.56 115 PRO A CA 1
ATOM 949 C C . PRO A 1 115 ? -8.160 -19.030 0.524 1.00 91.56 115 PRO A C 1
ATOM 951 O O . PRO A 1 115 ? -7.701 -17.989 0.045 1.00 91.56 115 PRO A O 1
ATOM 954 N N . GLU A 1 116 ? -8.675 -19.987 -0.252 1.00 89.50 116 GLU A N 1
ATOM 955 C CA . GLU A 1 116 ? -8.664 -19.901 -1.719 1.00 89.50 116 GLU A CA 1
ATOM 956 C C . GLU A 1 116 ? -9.632 -18.853 -2.286 1.00 89.50 116 GLU A C 1
ATOM 958 O O . GLU A 1 116 ? -9.415 -18.364 -3.394 1.00 89.50 116 GLU A O 1
ATOM 963 N N . ASP A 1 117 ? -10.664 -18.495 -1.528 1.00 89.44 117 ASP A N 1
ATOM 964 C CA . ASP A 1 117 ? -11.662 -17.473 -1.849 1.00 89.44 117 ASP A CA 1
ATOM 965 C C . ASP A 1 117 ? -11.170 -16.041 -1.587 1.00 89.44 117 ASP A C 1
ATOM 967 O O . ASP A 1 117 ? -11.767 -15.084 -2.082 1.00 89.44 117 ASP A O 1
ATOM 971 N N . ILE A 1 118 ? -10.050 -15.876 -0.874 1.00 92.81 118 ILE A N 1
ATOM 972 C CA . ILE A 1 118 ? -9.413 -14.575 -0.666 1.00 92.81 118 ILE A CA 1
ATOM 973 C C . ILE A 1 118 ? -8.397 -14.306 -1.776 1.00 92.81 118 ILE A C 1
ATOM 975 O O . ILE A 1 118 ? -7.409 -15.028 -1.951 1.00 92.81 118 ILE A O 1
ATOM 979 N N . MET A 1 119 ? -8.626 -13.206 -2.495 1.00 95.19 119 MET A N 1
ATOM 980 C CA . MET A 1 119 ? -7.741 -12.697 -3.538 1.00 95.19 119 MET A CA 1
ATOM 981 C C . MET A 1 119 ? -6.339 -12.403 -2.985 1.00 95.19 119 MET A C 1
ATOM 983 O O . MET A 1 119 ? -6.180 -11.841 -1.899 1.00 95.19 119 MET A O 1
ATOM 987 N N . LEU A 1 120 ? -5.307 -12.735 -3.761 1.00 95.81 120 LEU A N 1
ATOM 988 C CA . LEU A 1 120 ? -3.923 -12.399 -3.427 1.00 95.81 120 LEU A CA 1
ATOM 989 C C . LEU A 1 120 ? -3.323 -11.356 -4.344 1.00 95.81 120 LEU A C 1
ATOM 991 O O . LEU A 1 120 ? -3.419 -11.472 -5.560 1.00 95.81 120 LEU A O 1
ATOM 995 N N . TYR A 1 121 ? -2.600 -10.402 -3.766 1.00 97.44 121 TYR A N 1
ATOM 996 C CA . TYR A 1 121 ? -1.758 -9.477 -4.519 1.00 97.44 121 TYR A CA 1
ATOM 997 C C . TYR A 1 121 ? -0.303 -9.712 -4.126 1.00 97.44 121 TYR A C 1
ATOM 999 O O . TYR A 1 121 ? 0.092 -9.489 -2.983 1.00 97.44 121 TYR A O 1
ATOM 1007 N N . ILE A 1 122 ? 0.528 -10.167 -5.056 1.00 96.69 122 ILE A N 1
ATOM 1008 C CA . ILE A 1 122 ? 1.903 -10.589 -4.762 1.00 96.69 122 ILE A CA 1
ATOM 1009 C C . ILE A 1 122 ? 2.853 -9.725 -5.575 1.00 96.69 122 ILE A C 1
ATOM 1011 O O . ILE A 1 122 ? 2.765 -9.705 -6.800 1.00 96.69 122 ILE A O 1
ATOM 1015 N N . SER A 1 123 ? 3.746 -9.000 -4.900 1.00 97.50 123 SER A N 1
ATOM 1016 C CA . SER A 1 123 ? 4.803 -8.263 -5.599 1.00 97.50 123 SER A CA 1
ATOM 1017 C C . SER A 1 123 ? 5.957 -9.207 -5.897 1.00 97.50 123 SER A C 1
ATOM 1019 O O . SER A 1 123 ? 6.371 -9.951 -5.013 1.00 97.50 123 SER A O 1
ATOM 1021 N N . SER A 1 124 ? 6.493 -9.166 -7.113 1.00 95.12 124 SER A N 1
ATOM 1022 C CA . SER A 1 124 ? 7.733 -9.866 -7.453 1.00 95.12 124 SER A CA 1
ATOM 1023 C C . SER A 1 124 ? 8.435 -9.213 -8.637 1.00 95.12 124 SER A C 1
ATOM 1025 O O . SER A 1 124 ? 7.775 -8.657 -9.517 1.00 95.12 124 SER A O 1
ATOM 1027 N N . ASP A 1 125 ? 9.763 -9.301 -8.672 1.00 93.06 125 ASP A N 1
ATOM 1028 C CA . ASP A 1 125 ? 10.581 -8.964 -9.840 1.00 93.06 125 ASP A CA 1
ATOM 1029 C C . ASP A 1 125 ? 10.797 -10.160 -10.787 1.00 93.06 125 ASP A C 1
ATOM 1031 O O . ASP A 1 125 ? 11.458 -10.028 -11.817 1.00 93.06 125 ASP A O 1
ATOM 1035 N N . LEU A 1 126 ? 10.216 -11.317 -10.466 1.00 89.00 126 LEU A N 1
ATOM 1036 C CA . LEU A 1 126 ? 10.225 -12.518 -11.291 1.00 89.00 126 LEU A CA 1
ATOM 1037 C C . LEU A 1 126 ? 8.787 -12.967 -11.588 1.00 89.00 126 LEU A C 1
ATOM 1039 O O . LEU A 1 126 ? 7.882 -12.710 -10.789 1.00 89.00 126 LEU A O 1
ATOM 1043 N N . PRO A 1 127 ? 8.548 -13.658 -12.718 1.00 83.94 127 PRO A N 1
ATOM 1044 C CA . PRO A 1 127 ? 7.279 -14.334 -12.947 1.00 83.94 127 PRO A CA 1
ATOM 1045 C C . PRO A 1 127 ? 6.940 -15.270 -11.782 1.00 83.94 127 PRO A C 1
ATOM 1047 O O . PRO A 1 127 ? 7.756 -16.096 -11.371 1.00 83.94 127 PRO A O 1
ATOM 1050 N N . LEU A 1 128 ? 5.721 -15.154 -11.260 1.00 81.94 128 LEU A N 1
ATOM 1051 C CA . LEU A 1 128 ? 5.239 -16.014 -10.185 1.00 81.94 128 LEU A CA 1
ATOM 1052 C C . LEU A 1 128 ? 4.563 -17.254 -10.758 1.00 81.94 128 LEU A C 1
ATOM 1054 O O . LEU A 1 128 ? 3.587 -17.144 -11.500 1.00 81.94 128 LEU A O 1
ATOM 1058 N N . TYR A 1 129 ? 5.044 -18.425 -10.346 1.00 75.25 129 TYR A N 1
ATOM 1059 C CA . TYR A 1 129 ? 4.423 -19.703 -10.663 1.00 75.25 129 TYR A CA 1
ATOM 1060 C C . TYR A 1 129 ? 3.938 -20.372 -9.374 1.00 75.25 129 TYR A C 1
ATOM 1062 O O . TYR A 1 129 ? 4.727 -20.871 -8.572 1.00 75.25 129 TYR A O 1
ATOM 1070 N N . LEU A 1 130 ? 2.625 -20.324 -9.140 1.00 76.88 130 LEU A N 1
ATOM 1071 C CA . LEU A 1 130 ? 1.971 -20.932 -7.980 1.00 76.88 130 LEU A CA 1
ATOM 1072 C C . LEU A 1 130 ? 1.248 -22.214 -8.407 1.00 76.88 130 LEU A C 1
ATOM 1074 O O . LEU A 1 130 ? 0.024 -22.278 -8.370 1.00 76.88 130 LEU A O 1
ATOM 1078 N N . GLU A 1 131 ? 2.011 -23.243 -8.794 1.00 63.88 131 GLU A N 1
ATOM 1079 C CA . GLU A 1 131 ? 1.509 -24.521 -9.348 1.00 63.88 131 GLU A CA 1
ATOM 1080 C C . GLU A 1 131 ? 0.337 -25.155 -8.589 1.00 63.88 131 GLU A C 1
ATOM 1082 O O . GLU A 1 131 ? -0.453 -25.895 -9.167 1.00 63.88 131 GLU A O 1
ATOM 1087 N N . ARG A 1 132 ? 0.249 -24.920 -7.276 1.00 63.12 132 ARG A N 1
ATOM 1088 C CA . ARG A 1 132 ? -0.630 -25.666 -6.367 1.00 63.12 132 ARG A CA 1
ATOM 1089 C C . ARG A 1 132 ? -1.733 -24.838 -5.721 1.00 63.12 132 ARG A C 1
ATOM 1091 O O . ARG A 1 132 ? -2.390 -25.343 -4.816 1.00 63.12 132 ARG A O 1
ATOM 1098 N N . ARG A 1 133 ? -1.937 -23.584 -6.135 1.00 68.75 133 ARG A N 1
ATOM 1099 C CA . ARG A 1 133 ? -2.995 -22.737 -5.570 1.00 68.75 133 ARG A CA 1
ATOM 1100 C C . ARG A 1 133 ? -4.066 -22.460 -6.622 1.00 68.75 133 ARG A C 1
ATOM 1102 O O . ARG A 1 133 ? -3.765 -21.865 -7.648 1.00 68.75 133 ARG A O 1
ATOM 1109 N N . LYS A 1 134 ? -5.316 -22.853 -6.346 1.00 66.62 134 LYS A N 1
ATOM 1110 C CA . LYS A 1 134 ? -6.469 -22.540 -7.215 1.00 66.62 134 LYS A CA 1
ATOM 1111 C C . LYS A 1 134 ? -6.938 -21.089 -7.097 1.00 66.62 134 LYS A C 1
ATOM 1113 O O . LYS A 1 134 ? -7.715 -20.629 -7.928 1.00 66.62 134 LYS A O 1
ATOM 1118 N N . ALA A 1 135 ? -6.507 -20.388 -6.049 1.00 64.44 135 ALA A N 1
ATOM 1119 C CA . ALA A 1 135 ? -6.925 -19.018 -5.793 1.00 64.44 135 ALA A CA 1
ATOM 1120 C C . ALA A 1 135 ? -6.511 -18.069 -6.918 1.00 64.44 135 ALA A C 1
ATOM 1122 O O . ALA A 1 135 ? -5.417 -18.169 -7.479 1.00 64.44 135 ALA A O 1
ATOM 1123 N N . THR A 1 136 ? -7.366 -17.082 -7.167 1.00 82.12 136 THR A N 1
ATOM 1124 C CA . THR A 1 136 ? -7.031 -15.985 -8.071 1.00 82.12 136 THR A CA 1
ATOM 1125 C C . THR A 1 136 ? -5.990 -15.091 -7.401 1.00 82.12 136 THR A C 1
ATOM 1127 O O . THR A 1 136 ? -6.135 -14.710 -6.237 1.00 82.12 136 THR A O 1
ATOM 1130 N N . TYR A 1 137 ? -4.927 -14.763 -8.130 1.00 91.31 137 TYR A N 1
ATOM 1131 C CA . TYR A 1 137 ? -3.924 -13.808 -7.680 1.00 91.31 137 TYR A CA 1
ATOM 1132 C C . TYR A 1 137 ? -3.630 -12.776 -8.762 1.00 91.31 137 TYR A C 1
ATOM 1134 O O . TYR A 1 137 ? -3.768 -13.035 -9.958 1.00 91.31 137 TYR A O 1
ATOM 1142 N N . LYS A 1 138 ? -3.176 -11.608 -8.319 1.00 93.56 138 LYS A N 1
ATOM 1143 C CA . LYS A 1 138 ? -2.562 -10.585 -9.149 1.00 93.56 138 LYS A CA 1
ATOM 1144 C C . LYS A 1 138 ? -1.078 -10.497 -8.842 1.00 93.56 138 LYS A C 1
ATOM 1146 O O . LYS A 1 138 ? -0.673 -10.325 -7.692 1.00 93.56 138 LYS A O 1
ATOM 1151 N N . HIS A 1 139 ? -0.268 -10.612 -9.886 1.00 94.81 139 HIS A N 1
ATOM 1152 C CA . HIS A 1 139 ? 1.166 -10.360 -9.811 1.00 94.81 139 HIS A CA 1
ATOM 1153 C C . HIS A 1 139 ? 1.423 -8.877 -10.059 1.00 94.81 139 HIS A C 1
ATOM 1155 O O . HIS A 1 139 ? 1.078 -8.366 -11.119 1.00 94.81 139 HIS A O 1
ATOM 1161 N N . LEU A 1 140 ? 2.015 -8.196 -9.081 1.00 97.19 140 LEU A N 1
ATOM 1162 C CA . LEU A 1 140 ? 2.468 -6.816 -9.200 1.00 97.19 140 LEU A CA 1
ATOM 1163 C C . LEU A 1 140 ? 3.971 -6.814 -9.507 1.00 97.19 140 LEU A C 1
ATOM 1165 O O . LEU A 1 140 ? 4.781 -7.246 -8.683 1.00 97.19 140 LEU A O 1
ATOM 1169 N N . TRP A 1 141 ? 4.357 -6.319 -10.681 1.00 97.12 141 TRP A N 1
ATOM 1170 C CA . TRP A 1 141 ? 5.770 -6.138 -11.015 1.00 97.12 141 TRP A CA 1
ATOM 1171 C C . TRP A 1 141 ? 6.374 -5.049 -10.137 1.00 97.12 141 TRP A C 1
ATOM 1173 O O . TRP A 1 141 ? 5.805 -3.967 -9.994 1.00 97.12 141 TRP A O 1
ATOM 1183 N N . CYS A 1 142 ? 7.512 -5.356 -9.523 1.00 97.19 142 CYS A N 1
ATOM 1184 C CA . CYS A 1 142 ? 8.057 -4.569 -8.426 1.00 97.19 142 CYS A CA 1
ATOM 1185 C C . CYS A 1 142 ? 9.583 -4.597 -8.445 1.00 97.19 142 CYS A C 1
ATOM 1187 O O . CYS A 1 142 ? 10.175 -5.654 -8.634 1.00 97.19 142 CYS A O 1
ATOM 1189 N N . VAL A 1 143 ? 10.227 -3.469 -8.149 1.00 97.06 143 VAL A N 1
ATOM 1190 C CA . VAL A 1 143 ? 11.671 -3.408 -7.863 1.00 97.06 143 VAL A CA 1
ATOM 1191 C C . VAL A 1 143 ? 11.863 -3.054 -6.392 1.00 97.06 143 VAL A C 1
ATOM 1193 O O . VAL A 1 143 ? 11.399 -2.006 -5.959 1.00 97.06 143 VAL A O 1
ATOM 1196 N N . SER A 1 144 ? 12.563 -3.887 -5.616 1.00 94.88 144 SER A N 1
ATOM 1197 C CA . SER A 1 144 ? 12.834 -3.640 -4.183 1.00 94.88 144 SER A CA 1
ATOM 1198 C C . SER A 1 144 ? 13.983 -2.642 -3.966 1.00 94.88 144 SER A C 1
ATOM 1200 O O . SER A 1 144 ? 14.970 -2.941 -3.297 1.00 94.88 144 SER A O 1
ATOM 1202 N N . LYS A 1 145 ? 13.875 -1.462 -4.580 1.00 95.81 145 LYS A N 1
ATOM 1203 C CA . LYS A 1 145 ? 14.819 -0.342 -4.493 1.00 95.81 145 LYS A CA 1
ATOM 1204 C C . LYS A 1 145 ? 14.017 0.935 -4.262 1.00 95.81 145 LYS A C 1
ATOM 1206 O O . LYS A 1 145 ? 13.001 1.141 -4.916 1.00 95.81 145 LYS A O 1
ATOM 1211 N N . TYR A 1 146 ? 14.475 1.770 -3.333 1.00 95.19 146 TYR A N 1
ATOM 1212 C CA . TYR A 1 146 ? 13.685 2.866 -2.775 1.00 95.19 146 TYR A CA 1
ATOM 1213 C C . TYR A 1 146 ? 14.539 4.148 -2.674 1.00 95.19 146 TYR A C 1
ATOM 1215 O O . TYR A 1 146 ? 15.323 4.267 -1.733 1.00 95.19 146 TYR A O 1
ATOM 1223 N N . PRO A 1 147 ? 14.432 5.105 -3.618 1.00 97.12 147 PRO A N 1
ATOM 1224 C CA . PRO A 1 147 ? 13.620 5.058 -4.834 1.00 97.12 147 PRO A CA 1
ATOM 1225 C C . PRO A 1 147 ? 14.234 4.174 -5.933 1.00 97.12 147 PRO A C 1
ATOM 1227 O O . PRO A 1 147 ? 15.454 4.106 -6.103 1.00 97.12 147 PRO A O 1
ATOM 1230 N N . ALA A 1 148 ? 13.375 3.536 -6.721 1.00 97.62 148 ALA A N 1
ATOM 1231 C CA . ALA A 1 148 ? 13.745 2.884 -7.971 1.00 97.62 148 ALA A CA 1
ATOM 1232 C C . ALA A 1 148 ? 13.819 3.902 -9.122 1.00 97.62 148 ALA A C 1
ATOM 1234 O O . ALA A 1 148 ? 13.199 4.966 -9.084 1.00 97.62 148 ALA A O 1
ATOM 1235 N N . LEU A 1 149 ? 14.562 3.557 -10.170 1.00 97.56 149 LEU A N 1
ATOM 1236 C CA . LEU A 1 149 ? 14.579 4.273 -11.443 1.00 97.56 149 LEU A CA 1
ATOM 1237 C C . LEU A 1 149 ? 13.611 3.609 -12.424 1.00 97.56 149 LEU A C 1
ATOM 1239 O O . LEU A 1 149 ? 13.337 2.416 -12.330 1.00 97.56 149 LEU A O 1
ATOM 1243 N N . ILE A 1 150 ? 13.150 4.358 -13.423 1.00 96.00 150 ILE A N 1
ATOM 1244 C CA . ILE A 1 150 ? 12.311 3.809 -14.504 1.00 96.00 150 ILE A CA 1
ATOM 1245 C C . ILE A 1 150 ? 13.043 2.697 -15.260 1.00 96.00 150 ILE A C 1
ATOM 1247 O O . ILE A 1 150 ? 12.448 1.660 -15.544 1.00 96.00 150 ILE A O 1
ATOM 1251 N N . SER A 1 151 ? 14.348 2.867 -15.494 1.00 96.25 151 SER A N 1
ATOM 1252 C CA . SER A 1 151 ? 15.195 1.852 -16.127 1.00 96.25 151 SER A CA 1
ATOM 1253 C C . SER A 1 151 ? 15.257 0.541 -15.339 1.00 96.25 151 SER A C 1
ATOM 1255 O O . SER A 1 151 ? 15.429 -0.522 -15.932 1.00 96.25 151 SER A O 1
ATOM 1257 N N . ASP A 1 152 ? 15.032 0.568 -14.019 1.00 96.88 152 ASP A N 1
ATOM 1258 C CA . ASP A 1 152 ? 14.968 -0.656 -13.217 1.00 96.88 152 ASP A CA 1
ATOM 1259 C C . ASP A 1 152 ? 13.724 -1.511 -13.571 1.00 96.88 152 ASP A C 1
ATOM 1261 O O . ASP A 1 152 ? 13.740 -2.725 -13.351 1.00 96.88 152 ASP A O 1
ATOM 1265 N N . TYR A 1 153 ? 12.666 -0.910 -14.141 1.00 96.62 153 TYR A N 1
ATOM 1266 C CA . TYR A 1 153 ? 11.432 -1.587 -14.577 1.00 96.62 153 TYR A CA 1
ATOM 1267 C C . TYR A 1 153 ? 11.454 -2.020 -16.049 1.00 96.62 153 TYR A C 1
ATOM 1269 O O . TYR A 1 153 ? 10.682 -2.902 -16.432 1.00 96.62 153 TYR A O 1
ATOM 1277 N N . GLU A 1 154 ? 12.339 -1.461 -16.881 1.00 93.25 154 GLU A N 1
ATOM 1278 C CA . GLU A 1 154 ? 12.422 -1.787 -18.318 1.00 93.25 154 GLU A CA 1
ATOM 1279 C C . GLU A 1 154 ? 12.677 -3.282 -18.561 1.00 93.25 154 GLU A C 1
ATOM 1281 O O . GLU A 1 154 ? 12.145 -3.867 -19.509 1.00 93.25 154 GLU A O 1
ATOM 1286 N N . LYS A 1 155 ? 13.404 -3.938 -17.645 1.00 92.81 155 LYS A N 1
ATOM 1287 C CA . LYS A 1 155 ? 13.665 -5.387 -17.678 1.00 92.81 155 LYS A CA 1
ATOM 1288 C C . LYS A 1 155 ? 12.393 -6.242 -17.694 1.00 92.81 155 LYS A C 1
ATOM 1290 O O . LYS A 1 155 ? 12.427 -7.359 -18.206 1.00 92.81 155 LYS A O 1
ATOM 1295 N N . PHE A 1 156 ? 11.276 -5.733 -17.168 1.00 93.62 156 PHE A N 1
ATOM 1296 C CA . PHE A 1 156 ? 10.002 -6.454 -17.133 1.00 93.62 156 PHE A CA 1
ATOM 1297 C C . PHE A 1 156 ? 9.251 -6.416 -18.464 1.00 93.62 156 PHE A C 1
ATOM 1299 O O . PHE A 1 156 ? 8.316 -7.194 -18.639 1.00 93.62 156 PHE A O 1
ATOM 1306 N N . LYS A 1 157 ? 9.639 -5.533 -19.402 1.00 92.00 157 LYS A N 1
ATOM 1307 C CA . LYS A 1 157 ? 8.946 -5.3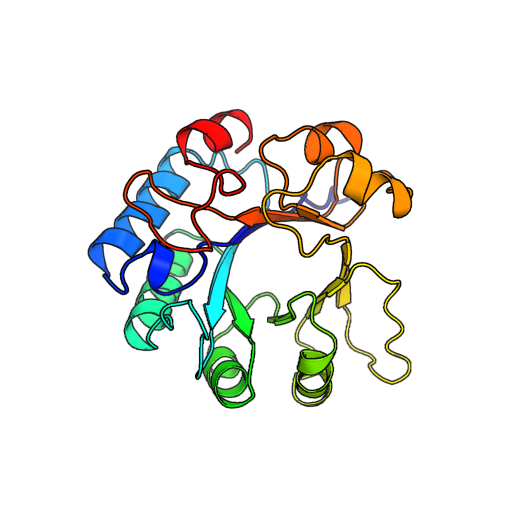35 -20.689 1.00 92.00 157 LYS A CA 1
ATOM 1308 C C . LYS A 1 157 ? 7.431 -5.192 -20.493 1.00 92.00 157 LYS A C 1
ATOM 1310 O O . LYS A 1 157 ? 6.638 -5.912 -21.104 1.00 92.00 157 LYS A O 1
ATOM 1315 N N . LEU A 1 158 ? 7.062 -4.302 -19.569 1.00 90.69 158 LEU A N 1
ATOM 1316 C CA . LEU A 1 158 ? 5.682 -4.063 -19.162 1.00 90.69 158 LEU A CA 1
ATOM 1317 C C . LEU A 1 158 ? 4.805 -3.761 -20.383 1.00 90.69 158 LEU A C 1
ATOM 1319 O O . LEU A 1 158 ? 5.215 -3.061 -21.308 1.00 90.69 158 LEU A O 1
ATOM 1323 N N . LYS A 1 159 ? 3.598 -4.323 -20.384 1.00 87.44 159 LYS A N 1
ATOM 1324 C CA . LYS A 1 159 ? 2.572 -4.068 -21.399 1.00 87.44 159 LYS A CA 1
ATOM 1325 C C . LYS A 1 159 ? 1.453 -3.229 -20.795 1.00 87.44 159 LYS A C 1
ATOM 1327 O O . LYS A 1 159 ? 1.316 -3.172 -19.571 1.00 87.44 159 LYS A O 1
ATOM 1332 N N . GLU A 1 160 ? 0.629 -2.635 -21.655 1.00 90.31 160 GLU A N 1
ATOM 1333 C CA . GLU A 1 160 ? -0.599 -1.977 -21.214 1.00 90.31 160 GLU A CA 1
ATOM 1334 C C . GLU A 1 160 ? -1.447 -2.916 -20.340 1.00 90.31 160 GLU A C 1
ATOM 1336 O O . GLU A 1 160 ? -1.592 -4.103 -20.644 1.00 90.31 160 GLU A O 1
ATOM 1341 N N . GLY A 1 161 ? -1.973 -2.390 -19.232 1.00 90.19 161 GLY A N 1
ATOM 1342 C CA . GLY A 1 161 ? -2.758 -3.169 -18.275 1.00 90.19 161 GLY A CA 1
ATOM 1343 C C . GLY A 1 161 ? -1.926 -4.021 -17.311 1.00 90.19 161 GLY A C 1
ATOM 1344 O O . GLY A 1 161 ? -2.501 -4.782 -16.535 1.00 90.19 161 GLY A O 1
ATOM 1345 N N . ALA A 1 162 ? -0.593 -3.897 -17.298 1.00 92.56 162 ALA A N 1
ATOM 1346 C CA . ALA A 1 162 ? 0.229 -4.523 -16.264 1.00 92.56 162 ALA A CA 1
ATOM 1347 C C . ALA A 1 162 ? -0.198 -4.075 -14.852 1.00 92.56 162 ALA A C 1
ATOM 1349 O O . ALA A 1 162 ? -0.704 -2.971 -14.655 1.00 92.56 162 ALA A O 1
ATOM 1350 N N . CYS A 1 163 ? 0.022 -4.935 -13.860 1.00 96.62 163 CYS A N 1
ATOM 1351 C CA . CYS A 1 163 ? -0.139 -4.591 -12.450 1.00 96.62 163 CYS A CA 1
ATOM 1352 C C . CYS A 1 163 ? 1.236 -4.235 -11.866 1.00 96.62 163 CYS A C 1
ATOM 1354 O O . CYS A 1 163 ? 2.198 -4.977 -12.080 1.00 96.62 163 CYS A O 1
ATOM 1356 N N . LEU A 1 164 ? 1.341 -3.117 -11.149 1.00 97.44 164 LEU A N 1
ATOM 1357 C CA . LEU A 1 164 ? 2.612 -2.532 -10.714 1.00 97.44 164 LEU A CA 1
ATOM 1358 C C . LEU A 1 164 ? 2.609 -2.217 -9.220 1.00 97.44 164 LEU A C 1
ATOM 1360 O O . LEU A 1 164 ? 1.607 -1.768 -8.676 1.00 97.44 164 LEU A O 1
ATOM 1364 N N . SER A 1 165 ? 3.760 -2.406 -8.585 1.00 98.19 165 SER A N 1
ATOM 1365 C CA . SER A 1 165 ? 4.103 -1.826 -7.285 1.00 98.19 165 SER A CA 1
ATOM 1366 C C . SER A 1 165 ? 5.253 -0.865 -7.535 1.00 98.19 165 SER A C 1
ATOM 1368 O O . SER A 1 165 ? 6.375 -1.310 -7.772 1.00 98.19 165 SER A O 1
ATOM 1370 N N . ASP A 1 166 ? 4.953 0.429 -7.593 1.00 98.25 166 ASP A N 1
ATOM 1371 C CA . ASP A 1 166 ? 5.851 1.461 -8.102 1.00 98.25 166 ASP A CA 1
ATOM 1372 C C . ASP A 1 166 ? 6.572 2.186 -6.956 1.00 98.25 166 ASP A C 1
ATOM 1374 O O . ASP A 1 166 ? 5.964 2.833 -6.103 1.00 98.25 166 ASP A O 1
ATOM 1378 N N . HIS A 1 167 ? 7.901 2.086 -6.968 1.00 98.25 167 HIS A N 1
ATOM 1379 C CA . HIS A 1 167 ? 8.803 2.735 -6.010 1.00 98.25 167 HIS A CA 1
ATOM 1380 C C . HIS A 1 167 ? 9.651 3.843 -6.648 1.00 98.25 167 HIS A C 1
ATOM 1382 O O . HIS A 1 167 ? 10.684 4.236 -6.102 1.00 98.25 167 HIS A O 1
ATOM 1388 N N . THR A 1 168 ? 9.268 4.333 -7.827 1.00 98.25 168 THR A N 1
ATOM 1389 C CA . THR A 1 168 ? 9.885 5.515 -8.439 1.00 98.25 168 THR A CA 1
ATOM 1390 C C . THR A 1 168 ? 9.420 6.796 -7.738 1.00 98.25 168 THR A C 1
ATOM 1392 O O . THR A 1 168 ? 8.510 6.780 -6.907 1.00 98.25 168 THR A O 1
ATOM 1395 N N . SER A 1 169 ? 10.038 7.937 -8.041 1.00 97.38 169 SER A N 1
ATOM 1396 C CA . SER A 1 169 ? 9.674 9.245 -7.470 1.00 97.38 169 SER A CA 1
ATOM 1397 C C . SER A 1 169 ? 8.715 10.071 -8.338 1.00 97.38 169 SER A C 1
ATOM 1399 O O . SER A 1 169 ? 8.415 11.210 -7.987 1.00 97.38 169 SER A O 1
ATOM 1401 N N . ASP A 1 170 ? 8.245 9.541 -9.473 1.00 96.31 170 ASP A N 1
ATOM 1402 C CA . ASP A 1 170 ? 7.325 10.230 -10.384 1.00 96.31 170 ASP A CA 1
ATOM 1403 C C . ASP A 1 170 ? 6.184 9.313 -10.871 1.00 96.31 170 ASP A C 1
ATOM 1405 O O . ASP A 1 170 ? 6.013 8.196 -10.397 1.00 96.31 170 ASP A O 1
ATOM 1409 N N . PHE A 1 171 ? 5.335 9.805 -11.773 1.00 97.44 171 PHE A N 1
ATOM 1410 C CA . PHE A 1 171 ? 4.173 9.062 -12.277 1.00 97.44 171 PHE A CA 1
ATOM 1411 C C . PHE A 1 171 ? 4.364 8.529 -13.703 1.00 97.44 171 PHE A C 1
ATOM 1413 O O . PHE A 1 171 ? 3.395 8.146 -14.362 1.00 97.44 171 PHE A O 1
ATOM 1420 N N . LYS A 1 172 ? 5.592 8.509 -14.234 1.00 96.31 172 LYS A N 1
ATOM 1421 C CA . LYS A 1 172 ? 5.819 8.150 -15.644 1.00 96.31 172 LYS A CA 1
ATOM 1422 C C . LYS A 1 172 ? 5.431 6.709 -15.946 1.00 96.31 172 LYS A C 1
ATOM 1424 O O . LYS A 1 172 ? 4.872 6.464 -17.010 1.00 96.31 172 LYS A O 1
ATOM 1429 N N . LEU A 1 173 ? 5.656 5.772 -15.019 1.00 95.31 173 LEU A N 1
ATOM 1430 C CA . LEU A 1 173 ? 5.242 4.378 -15.210 1.00 95.31 173 LEU A CA 1
ATOM 1431 C C . LEU A 1 173 ? 3.723 4.244 -15.366 1.00 95.31 173 LEU A C 1
ATOM 1433 O O . LEU A 1 173 ? 3.273 3.465 -16.204 1.00 95.31 173 LEU A O 1
ATOM 1437 N N . PHE A 1 174 ? 2.940 5.033 -14.629 1.00 95.69 174 PHE A N 1
ATOM 1438 C CA . PHE A 1 174 ? 1.484 5.060 -14.754 1.00 95.69 174 PHE A CA 1
ATOM 1439 C C . PHE A 1 174 ? 1.031 5.540 -16.132 1.00 95.69 174 PHE A C 1
ATOM 1441 O O . PHE A 1 174 ? 0.255 4.854 -16.797 1.00 95.69 174 PHE A O 1
ATOM 1448 N N . PHE A 1 175 ? 1.550 6.682 -16.589 1.00 94.25 175 PHE A N 1
ATOM 1449 C CA . PHE A 1 175 ? 1.167 7.242 -17.886 1.00 94.25 175 PHE A CA 1
ATOM 1450 C C . PHE A 1 175 ? 1.651 6.394 -19.065 1.00 94.25 175 PHE A C 1
ATOM 1452 O O . PHE A 1 175 ? 0.922 6.243 -20.039 1.00 94.25 175 PHE A O 1
ATOM 1459 N N . ALA A 1 176 ? 2.848 5.812 -18.972 1.00 92.38 176 ALA A N 1
ATOM 1460 C CA . ALA A 1 176 ? 3.415 5.000 -20.045 1.00 92.38 176 ALA A CA 1
ATOM 1461 C C . ALA A 1 176 ? 2.739 3.627 -20.184 1.00 92.38 176 ALA A C 1
ATOM 1463 O O . ALA A 1 176 ? 2.634 3.117 -21.296 1.00 92.38 176 ALA A O 1
ATOM 1464 N N . ASN A 1 177 ? 2.294 3.021 -19.075 1.00 92.38 177 ASN A N 1
ATOM 1465 C CA . ASN A 1 177 ? 1.826 1.630 -19.070 1.00 92.38 177 ASN A CA 1
ATOM 1466 C C . ASN A 1 177 ? 0.327 1.471 -18.819 1.00 92.38 177 ASN A C 1
ATOM 1468 O O . ASN A 1 177 ? -0.164 0.350 -18.915 1.00 92.38 177 ASN A O 1
ATOM 1472 N N . SER A 1 178 ? -0.413 2.540 -18.496 1.00 93.69 178 SER A N 1
ATOM 1473 C CA . SER A 1 178 ? -1.875 2.478 -18.352 1.00 93.69 178 SER A CA 1
ATOM 1474 C C . SER A 1 178 ? -2.309 1.273 -17.469 1.00 93.69 178 SER A C 1
ATOM 1476 O O . SER A 1 178 ? -3.127 0.458 -17.902 1.00 93.69 178 SER A O 1
ATOM 1478 N N . PRO A 1 179 ? -1.729 1.096 -16.260 1.00 96.19 179 PRO A N 1
ATOM 1479 C CA . PRO A 1 179 ? -1.797 -0.165 -15.515 1.00 96.19 179 PRO A CA 1
ATOM 1480 C C . PRO A 1 179 ? -3.229 -0.545 -15.105 1.00 96.19 179 PRO A C 1
ATOM 1482 O O . PRO A 1 179 ? -4.066 0.332 -14.882 1.00 96.19 179 PRO A O 1
ATOM 1485 N N . GLU A 1 180 ? -3.520 -1.848 -14.976 1.00 96.50 180 GLU A N 1
ATOM 1486 C CA . GLU A 1 180 ? -4.804 -2.314 -14.407 1.00 96.50 180 GLU A CA 1
ATOM 1487 C C . GLU A 1 180 ? -4.838 -2.070 -12.890 1.00 96.50 180 GLU A C 1
ATOM 1489 O O . GLU A 1 180 ? -5.875 -1.704 -12.337 1.00 96.50 180 GLU A O 1
ATOM 1494 N N . VAL A 1 181 ? -3.691 -2.264 -12.231 1.00 98.06 181 VAL A N 1
ATOM 1495 C CA . VAL A 1 181 ? -3.468 -1.999 -10.806 1.00 98.06 181 VAL A CA 1
ATOM 1496 C C . VAL A 1 181 ? -2.146 -1.264 -10.655 1.00 98.06 181 VAL A C 1
ATOM 1498 O O . VAL A 1 181 ? -1.135 -1.718 -11.193 1.00 98.06 181 VAL A O 1
ATOM 1501 N N . ILE A 1 182 ? -2.121 -0.186 -9.882 1.00 98.31 182 ILE A N 1
ATOM 1502 C CA . ILE A 1 182 ? -0.872 0.429 -9.433 1.00 98.31 182 ILE A CA 1
ATOM 1503 C C . ILE A 1 182 ? -0.884 0.624 -7.923 1.00 98.31 182 ILE A C 1
ATOM 1505 O O . ILE A 1 182 ? -1.867 1.094 -7.363 1.00 98.31 182 ILE A O 1
ATOM 1509 N N . GLU A 1 183 ? 0.203 0.238 -7.269 1.00 98.81 183 GLU A N 1
ATOM 1510 C CA . GLU A 1 183 ? 0.455 0.496 -5.856 1.00 98.81 183 GLU A CA 1
ATOM 1511 C C . GLU A 1 183 ? 1.524 1.581 -5.718 1.00 98.81 183 GLU A C 1
ATOM 1513 O O . GLU A 1 183 ? 2.597 1.473 -6.317 1.00 98.81 183 GLU A O 1
ATOM 1518 N N . TRP A 1 184 ? 1.233 2.601 -4.911 1.00 98.75 184 TRP A N 1
ATOM 1519 C CA . TRP A 1 184 ? 2.182 3.635 -4.501 1.00 98.75 184 TRP A CA 1
ATOM 1520 C C . TRP A 1 184 ? 2.206 3.762 -2.991 1.00 98.75 184 TRP A C 1
ATOM 1522 O O . TRP A 1 184 ? 1.167 3.677 -2.341 1.00 98.75 184 TRP A O 1
ATOM 1532 N N . HIS A 1 185 ? 3.374 4.079 -2.441 1.00 98.62 185 HIS A N 1
ATOM 1533 C CA . HIS A 1 185 ? 3.442 4.561 -1.069 1.00 98.62 185 HIS A CA 1
ATOM 1534 C C . HIS A 1 185 ? 2.766 5.926 -0.946 1.00 98.62 185 HIS A C 1
ATOM 1536 O O . HIS A 1 185 ? 2.875 6.766 -1.841 1.00 98.62 185 HIS A O 1
ATOM 1542 N N . TYR A 1 186 ? 2.100 6.148 0.177 1.00 98.69 186 TYR A N 1
ATOM 1543 C CA . TYR A 1 186 ? 1.397 7.374 0.520 1.00 98.69 186 TYR A CA 1
ATOM 1544 C C . TYR A 1 186 ? 1.941 7.939 1.827 1.00 98.69 186 TYR A C 1
ATOM 1546 O O . TYR A 1 186 ? 2.237 7.192 2.762 1.00 98.69 186 TYR A O 1
ATOM 1554 N N . LYS A 1 187 ? 2.061 9.263 1.902 1.00 98.06 187 LYS A N 1
ATOM 1555 C CA . LYS A 1 187 ? 2.540 9.949 3.101 1.00 98.06 187 LYS A CA 1
ATOM 1556 C C . LYS A 1 187 ? 1.932 11.336 3.264 1.00 98.06 187 LYS A C 1
ATOM 1558 O O . LYS A 1 187 ? 1.558 11.977 2.284 1.00 98.06 187 LYS A O 1
ATOM 1563 N N . LEU A 1 188 ? 1.937 11.826 4.499 1.00 98.00 188 LEU A N 1
ATOM 1564 C CA . LEU A 1 188 ? 1.853 13.257 4.785 1.00 98.00 188 LEU A CA 1
ATOM 1565 C C . LEU A 1 188 ? 3.264 13.849 4.841 1.00 98.00 188 LEU A C 1
ATOM 1567 O O . LEU A 1 188 ? 4.251 13.122 4.961 1.00 98.00 188 LEU A O 1
ATOM 1571 N N . ASP A 1 189 ? 3.367 15.175 4.815 1.00 95.69 189 ASP A N 1
ATOM 1572 C CA . ASP A 1 189 ? 4.658 15.860 4.974 1.00 95.69 189 ASP A CA 1
ATOM 1573 C C . ASP A 1 189 ? 5.282 15.614 6.357 1.00 95.69 189 ASP A C 1
ATOM 1575 O O . ASP A 1 189 ? 6.500 15.640 6.510 1.00 95.69 189 ASP A O 1
ATOM 1579 N N . SER A 1 190 ? 4.444 15.332 7.359 1.00 92.94 190 SER A N 1
ATOM 1580 C CA . SER A 1 190 ? 4.847 14.977 8.722 1.00 92.94 190 SER A CA 1
ATOM 1581 C C . SER A 1 190 ? 5.238 13.505 8.891 1.00 92.94 190 SER A C 1
ATOM 1583 O O . SER A 1 190 ? 5.768 13.132 9.940 1.00 92.94 190 SER A O 1
ATOM 1585 N N . SER A 1 191 ? 4.980 12.653 7.895 1.00 95.44 191 SER A N 1
ATOM 1586 C CA . SER A 1 191 ? 5.315 11.231 7.957 1.00 95.44 191 SER A CA 1
ATOM 1587 C C . SER A 1 191 ? 6.826 11.010 7.900 1.00 95.44 191 SER A C 1
ATOM 1589 O O . SER A 1 191 ? 7.552 11.683 7.170 1.00 95.44 191 SER A O 1
ATOM 1591 N N . VAL A 1 192 ? 7.305 10.006 8.633 1.00 91.38 192 VAL A N 1
ATOM 1592 C CA . VAL A 1 192 ? 8.736 9.688 8.757 1.00 91.38 192 VAL A CA 1
ATOM 1593 C C . VAL A 1 192 ? 9.006 8.214 8.467 1.00 91.38 192 VAL A C 1
ATOM 1595 O O . VAL A 1 192 ? 8.085 7.418 8.321 1.00 91.38 192 VAL A O 1
ATOM 1598 N N . GLY A 1 193 ? 10.285 7.832 8.430 1.00 90.06 193 GLY A N 1
ATOM 1599 C CA . GLY A 1 193 ? 10.722 6.441 8.291 1.00 90.06 193 GLY A CA 1
ATOM 1600 C C . GLY A 1 193 ? 10.857 5.965 6.847 1.00 90.06 193 GLY A C 1
ATOM 1601 O O . GLY A 1 193 ? 10.758 6.747 5.902 1.00 90.06 193 GLY A O 1
ATOM 1602 N N . LEU A 1 194 ? 11.139 4.668 6.686 1.00 89.56 194 LEU A N 1
ATOM 1603 C CA . LEU A 1 194 ? 11.515 4.105 5.388 1.00 89.56 194 LEU A CA 1
ATOM 1604 C C . LEU A 1 194 ? 10.369 4.157 4.379 1.00 89.56 194 LEU A C 1
ATOM 1606 O O . LEU A 1 194 ? 10.635 4.401 3.211 1.00 89.56 194 LEU A O 1
ATOM 1610 N N . ASP A 1 195 ? 9.120 4.017 4.830 1.00 91.25 195 ASP A N 1
ATOM 1611 C CA . ASP A 1 195 ? 7.926 4.065 3.977 1.00 91.25 195 ASP A CA 1
ATOM 1612 C C . ASP A 1 195 ? 7.588 5.483 3.469 1.00 91.25 195 ASP A C 1
ATOM 1614 O O . ASP A 1 195 ? 6.797 5.624 2.540 1.00 91.25 195 ASP A O 1
ATOM 1618 N N . ALA A 1 196 ? 8.190 6.533 4.045 1.00 94.94 196 ALA A N 1
ATOM 1619 C CA . ALA A 1 196 ? 7.891 7.940 3.753 1.00 94.94 196 ALA A CA 1
ATOM 1620 C C . ALA A 1 196 ? 8.980 8.636 2.906 1.00 94.94 196 ALA A C 1
ATOM 1622 O O . ALA A 1 196 ? 9.101 9.866 2.905 1.00 94.94 196 ALA A O 1
ATOM 1623 N N . GLY A 1 197 ? 9.789 7.867 2.170 1.00 95.44 197 GLY A N 1
ATOM 1624 C CA . GLY A 1 197 ? 10.849 8.398 1.308 1.00 95.44 197 GLY A CA 1
ATOM 1625 C C . GLY A 1 197 ? 10.342 9.255 0.136 1.00 95.44 197 GLY A C 1
ATOM 1626 O O . GLY A 1 197 ? 9.156 9.554 0.001 1.00 95.44 197 GLY A O 1
ATOM 1627 N N . VAL A 1 198 ? 11.249 9.663 -0.757 1.00 96.44 198 VAL A N 1
ATOM 1628 C CA . VAL A 1 198 ? 10.915 10.473 -1.957 1.00 96.44 198 VAL A CA 1
ATOM 1629 C C . VAL A 1 198 ? 10.052 9.730 -2.989 1.00 96.44 198 VAL A C 1
ATOM 1631 O O . VAL A 1 198 ? 9.518 10.338 -3.910 1.00 96.44 198 VAL A O 1
ATOM 1634 N N . PHE A 1 199 ? 9.920 8.412 -2.844 1.00 97.12 199 PHE A N 1
ATOM 1635 C CA . PHE A 1 199 ? 9.053 7.566 -3.662 1.00 97.12 199 PHE A CA 1
ATOM 1636 C C . PHE A 1 199 ? 7.610 7.493 -3.136 1.00 97.12 199 PHE A C 1
ATOM 1638 O O . PHE A 1 199 ? 6.739 6.997 -3.843 1.00 97.12 199 PHE A O 1
ATOM 1645 N N . ALA A 1 200 ? 7.339 7.976 -1.922 1.00 98.12 200 ALA A N 1
ATOM 1646 C CA . ALA A 1 200 ? 5.986 8.066 -1.390 1.00 98.12 200 ALA A CA 1
ATOM 1647 C C . ALA A 1 200 ? 5.310 9.355 -1.867 1.00 98.12 200 ALA A C 1
ATOM 1649 O O . ALA A 1 200 ? 5.947 10.409 -1.947 1.00 98.12 200 ALA A O 1
ATOM 1650 N N . ARG A 1 201 ? 4.024 9.260 -2.200 1.00 98.25 201 ARG A N 1
ATOM 1651 C CA . ARG A 1 201 ? 3.229 10.343 -2.769 1.00 98.25 201 ARG A CA 1
ATOM 1652 C C . ARG A 1 201 ? 2.497 11.116 -1.686 1.00 98.25 201 ARG A C 1
ATOM 1654 O O . ARG A 1 201 ? 1.920 10.522 -0.777 1.00 98.25 201 ARG A O 1
ATOM 1661 N N . THR A 1 202 ? 2.505 12.435 -1.817 1.00 98.31 202 THR A N 1
ATOM 1662 C CA . THR A 1 202 ? 1.704 13.326 -0.974 1.00 98.31 202 THR A CA 1
ATOM 1663 C C . THR A 1 202 ? 0.304 13.521 -1.566 1.00 98.31 202 THR A C 1
ATOM 1665 O O . THR A 1 202 ? 0.107 13.303 -2.771 1.00 98.31 202 THR A O 1
ATOM 1668 N N . PRO A 1 203 ? -0.675 13.989 -0.769 1.00 98.44 203 PRO A N 1
ATOM 1669 C CA . PRO A 1 203 ? -1.995 14.349 -1.280 1.00 98.44 203 PRO A CA 1
ATOM 1670 C C . PRO A 1 203 ? -1.942 15.350 -2.442 1.00 98.44 203 PRO A C 1
ATOM 1672 O O . PRO A 1 203 ? -2.638 15.197 -3.442 1.00 98.44 203 PRO A O 1
ATOM 1675 N N . GLU A 1 204 ? -1.063 16.353 -2.359 1.00 97.69 204 GLU A N 1
ATOM 1676 C CA . GLU A 1 204 ? -0.902 17.363 -3.410 1.00 97.69 204 GLU A CA 1
ATOM 1677 C C . GLU A 1 204 ? -0.483 16.741 -4.751 1.00 97.69 204 GLU A C 1
ATOM 1679 O O . GLU A 1 204 ? -1.006 17.097 -5.812 1.00 97.69 204 GLU A O 1
ATOM 1684 N N . GLN A 1 205 ? 0.439 15.776 -4.713 1.00 97.75 205 GLN A N 1
ATOM 1685 C CA . GLN A 1 205 ? 0.877 15.053 -5.904 1.00 97.75 205 GLN A CA 1
ATOM 1686 C C . GLN A 1 205 ? -0.250 14.189 -6.480 1.00 97.75 205 GLN A C 1
ATOM 1688 O O . GLN A 1 205 ? -0.445 14.176 -7.698 1.00 97.75 205 GLN A O 1
ATOM 1693 N N . LEU A 1 206 ? -1.000 13.497 -5.617 1.00 98.06 206 LEU A N 1
ATOM 1694 C CA . LEU A 1 206 ? -2.083 12.596 -6.014 1.00 98.06 206 LEU A CA 1
ATOM 1695 C C . LEU A 1 206 ? -3.338 13.320 -6.508 1.00 98.06 206 LEU A C 1
ATOM 1697 O O . LEU A 1 206 ? -4.011 12.779 -7.377 1.00 98.06 206 LEU A O 1
ATOM 1701 N N . ASN A 1 207 ? -3.621 14.549 -6.068 1.00 97.12 207 ASN A N 1
ATOM 1702 C CA . ASN A 1 207 ? -4.786 15.332 -6.519 1.00 97.12 207 ASN A CA 1
ATOM 1703 C C . ASN A 1 207 ? -4.824 15.552 -8.047 1.00 97.12 207 ASN A C 1
ATOM 1705 O O . ASN A 1 207 ? -5.878 15.773 -8.647 1.00 97.12 207 ASN A O 1
ATOM 1709 N N . LYS A 1 208 ? -3.663 15.493 -8.706 1.00 93.50 208 LYS A N 1
ATOM 1710 C CA . LYS A 1 208 ? -3.561 15.590 -10.171 1.00 93.50 208 LYS A CA 1
ATOM 1711 C C . LYS A 1 208 ? -4.046 14.321 -10.881 1.00 93.50 208 LYS A C 1
ATOM 1713 O O . LYS A 1 208 ? -4.332 14.372 -12.075 1.00 93.50 208 LYS A O 1
ATOM 1718 N N . ILE A 1 209 ? -4.114 13.203 -10.161 1.00 95.44 209 ILE A N 1
ATOM 1719 C CA . ILE A 1 209 ? -4.483 11.881 -10.668 1.00 95.44 209 ILE A CA 1
ATOM 1720 C C . ILE A 1 209 ? -5.888 11.507 -10.196 1.00 95.44 209 ILE A C 1
ATOM 1722 O O . ILE A 1 209 ? -6.743 11.243 -11.047 1.00 95.44 209 ILE A O 1
ATOM 1726 N N . LEU A 1 210 ? -6.096 11.496 -8.875 1.00 94.88 210 LEU A N 1
ATOM 1727 C CA . LEU A 1 210 ? -7.325 11.051 -8.217 1.00 94.88 210 LEU A CA 1
ATOM 1728 C C . LEU A 1 210 ? -8.524 11.968 -8.507 1.00 94.88 210 LEU A C 1
ATOM 1730 O O . LEU A 1 210 ? -8.350 13.195 -8.734 1.00 94.88 210 LEU A O 1
#

Nearest PDB structures (foldseek):
  6ncs-assembly1_B  TM=7.706E-01  e=6.579E-11  Leptospira borgpetersenii serovar Hardjo-bovis str. JB197
  6ppw-assembly1_A  TM=8.210E-01  e=7.130E-10  Neisseria meningitidis serogroup B
  4ipj-assembly1_A-2  TM=7.729E-01  e=3.359E-10  Neisseria meningitidis
  2wqp-assembly1_A-2  TM=8.300E-01  e=3.419E-09  Neisseria meningitidis serogroup B
  3be7-assembly1_B  TM=5.545E-01  e=1.175E-02  unidentified

Solvent-accessible surface area (backbone atoms only — not comparable to full-atom values): 11495 Å² total; per-residue (Å²): 129,87,77,77,76,70,40,34,37,35,37,31,47,31,34,12,35,35,33,68,58,35,66,69,49,46,47,50,57,49,54,48,45,61,77,35,52,68,73,77,45,48,58,32,45,29,36,38,32,34,88,74,46,83,93,52,44,52,35,41,70,70,40,50,52,50,50,41,54,53,38,45,73,75,69,36,51,43,40,38,32,40,68,44,70,71,31,42,62,57,54,69,76,50,94,46,83,39,46,34,38,62,73,45,78,87,48,55,75,54,58,82,76,52,61,58,89,51,35,34,39,36,32,30,79,58,91,85,80,63,94,86,58,90,38,60,68,44,67,19,45,32,60,101,39,88,61,32,56,73,74,73,51,55,83,69,67,78,48,76,48,38,33,33,40,49,30,32,68,70,64,60,67,52,74,76,26,55,41,42,30,39,33,33,32,30,33,58,94,87,24,38,60,83,56,36,44,77,27,26,41,38,54,78,66,43,41,81,75,56